Protein AF-J4KT75-F1 (afdb_monomer)

Radius of gyration: 21.2 Å; Cα contacts (8 Å, |Δi|>4): 312; chains: 1; bounding box: 46×50×55 Å

Organism: NCBI:txid1123867

Sequence (212 aa):
MKKEYVLTFSCPDQKGIQAKTSSFLFSNNAFLTDVQSYSDKKTQSFFSRIVFSLDDLDGVASSFMSEFDVLASELSMKWNINDLNKKTKTLIAVSKEGHCLNDLLYRAKYKDMPIDIVGVVSNHETFKEIVEFNGYQFHHLPIINNDKKSQEKEFHEIAIQAEAELIVLARYMQILSQDFVSKWSNNCINIHHSFLPSFKGSKPYHQAYNKA

Secondary structure (DSSP, 8-state):
-PEEEEEEEEEE--TTHHHHHHHHHHHTT-EEEEEEEEEETTTTEEEEEEEEEES-TTTTHHHHHHHHHHHHHHTT-EEEEEETT--EEEEEEE-S--HHHHHHHHHHHHS--SEEEEEEEESSSTTHHHHHHTT--EEE----TT-HHHHHHHHHHHHHHTT-SEEEESS--SPPPHHHHHHTTTSEEE--SS-TTT--SS-HHHHHHTT-

pLDDT: mean 90.58, std 13.02, range [45.59, 98.81]

InterPro domains:
  IPR002376 Formyl transferase, N-terminal [PF00551] (89-211)
  IPR002912 ACT domain [PS51671] (6-86)
  IPR004810 Formyltetrahydrofolate deformylase [NF004684] (2-211)
  IPR004810 Formyltetrahydrofolate deformylase [PR01575] (7-33)
  IPR004810 Formyltetrahydrofolate deformylase [PR01575] (39-51)
  IPR004810 Formyltetrahydrofolate deformylase [PR01575] (89-111)
  IPR004810 Formyltetrahydrofolate deformylase [PR01575] (111-138)
  IPR004810 Formyltetrahydrofolate deformylase [PTHR42706] (3-211)
  IPR036477 Formyl transferase, N-terminal domain superfamily [SSF53328] (89-210)
  IPR044074 Formyltetrahydrofolate deformylase, ACT domain [cd04875] (6-79)
  IPR045865 ACT-like domain [SSF55021] (5-85)

Solvent-accessible surface area (backbone atoms only — not comparable to full-atom values): 11958 Å² total; per-residue (Å²): 130,71,49,48,33,36,40,39,38,37,25,66,58,62,90,57,57,66,60,52,52,52,48,53,40,47,75,67,63,38,47,76,79,46,78,49,74,49,75,40,82,87,78,43,32,28,39,38,41,36,31,30,32,36,87,59,51,93,84,46,44,69,61,54,52,54,55,46,47,53,54,27,58,76,53,56,44,53,70,51,75,44,56,69,82,61,51,44,29,26,34,37,29,31,38,86,50,53,69,54,46,54,52,50,56,48,31,43,74,74,62,74,39,68,47,36,72,60,28,36,40,19,60,46,69,83,56,43,67,65,39,45,73,73,73,35,54,68,43,76,52,59,68,59,95,77,41,52,67,63,39,52,49,52,52,50,51,52,39,58,76,53,58,44,65,33,37,37,33,30,46,43,77,70,83,77,52,71,70,60,48,63,78,36,61,97,30,59,49,76,64,72,97,49,63,80,85,82,48,79,73,86,62,39,67,60,59,52,59,77,72,110

Mean predicted aligned error: 6.59 Å

Nearest PDB structures (foldseek):
  3lou-assembly1_A  TM=9.343E-01  e=8.480E-25  Burkholderia mallei ATCC 23344
  3n0v-assembly1_B  TM=9.359E-01  e=2.398E-24  Pseudomonas putida KT2440
  3n0v-assembly1_C  TM=9.363E-01  e=6.782E-24  Pseudomonas putida KT2440
  3n0v-assembly1_D  TM=9.375E-01  e=8.796E-24  Pseudomonas putida KT2440
  3o1l-assembly1_A  TM=9.254E-01  e=2.047E-23  Pseudomonas syringae pv. tomato

Foldseek 3Di:
DWFKKKKKKKFQADPCPVVVVVVLCVVQVKAWDDKDKDQDPVVNMIIIITMTTDDDCVVVVVVSVVVVVVVCVVRVMDMDMDGPQQAAAEEEEAEQDCPLVVVVLCCVVPVVHSHDDLAYEYLDCNCVVVCVVSVHHYHHQHCPPVCVVVSLVVVVVSCVVSVGQAYEHSHHPDDDDPVSCVVCPVRYHYDDPDDPPQDDDPDVVVVVVVVD

Structure (mmCIF, N/CA/C/O backbone):
data_AF-J4KT75-F1
#
_entry.id   AF-J4KT75-F1
#
loop_
_atom_site.group_PDB
_atom_site.id
_atom_site.type_symbol
_atom_site.label_atom_id
_atom_site.label_alt_id
_atom_site.label_comp_id
_atom_site.label_asym_id
_atom_site.label_entity_id
_atom_site.label_seq_id
_atom_site.pdbx_PDB_ins_code
_atom_site.Cartn_x
_atom_site.Cartn_y
_atom_site.Cartn_z
_atom_site.occupancy
_atom_site.B_iso_or_equiv
_atom_site.auth_seq_id
_atom_site.auth_comp_id
_atom_site.auth_asym_id
_atom_site.auth_atom_id
_atom_site.pdbx_PDB_model_num
ATOM 1 N N . MET A 1 1 ? -0.867 -20.022 -17.550 1.00 54.78 1 MET A N 1
ATOM 2 C CA . MET A 1 1 ? -1.265 -18.662 -17.984 1.00 54.78 1 MET A CA 1
ATOM 3 C C . MET A 1 1 ? -0.090 -17.743 -17.713 1.00 54.78 1 MET A C 1
ATOM 5 O O . MET A 1 1 ? 0.553 -17.948 -16.692 1.00 54.78 1 MET A O 1
ATOM 9 N N . LYS A 1 2 ? 0.219 -16.793 -18.604 1.00 67.75 2 LYS A N 1
ATOM 10 C CA . LYS A 1 2 ? 1.266 -15.795 -18.335 1.00 67.75 2 LYS A CA 1
ATOM 11 C C . LYS A 1 2 ? 0.826 -14.931 -17.152 1.00 67.75 2 LYS A C 1
ATOM 13 O O . LYS A 1 2 ? -0.314 -14.468 -17.157 1.00 67.75 2 LYS A O 1
ATOM 18 N N . LYS A 1 3 ? 1.686 -14.762 -16.148 1.00 82.12 3 LYS A N 1
ATOM 19 C CA . LYS A 1 3 ? 1.431 -13.839 -15.034 1.00 82.12 3 LYS A CA 1
ATOM 20 C C . LYS A 1 3 ? 1.733 -12.415 -15.499 1.00 82.12 3 LYS A C 1
ATOM 22 O O . LYS A 1 3 ? 2.660 -12.206 -16.286 1.00 82.12 3 LYS A O 1
ATOM 27 N N . GLU A 1 4 ? 0.934 -11.461 -15.038 1.00 90.44 4 GLU A N 1
ATOM 28 C CA . GLU A 1 4 ? 1.152 -10.038 -15.287 1.00 90.44 4 GLU A CA 1
ATOM 29 C C . GLU A 1 4 ? 1.804 -9.393 -14.071 1.00 90.44 4 GLU A C 1
ATOM 31 O O . GLU A 1 4 ? 1.401 -9.616 -12.931 1.00 90.44 4 GLU A O 1
ATOM 36 N N . TYR A 1 5 ? 2.798 -8.561 -14.335 1.00 91.75 5 TYR A N 1
ATOM 37 C CA . TYR A 1 5 ? 3.550 -7.823 -13.339 1.00 91.75 5 TYR A CA 1
ATOM 38 C C . TYR A 1 5 ? 3.473 -6.335 -13.643 1.00 91.75 5 TYR A C 1
ATOM 40 O O . TYR A 1 5 ? 3.338 -5.920 -14.795 1.00 91.75 5 TYR A O 1
ATOM 48 N N . VAL A 1 6 ? 3.594 -5.520 -12.601 1.00 94.62 6 VAL A N 1
ATOM 49 C CA . VAL A 1 6 ? 3.724 -4.072 -12.719 1.00 94.62 6 VAL A CA 1
ATOM 50 C C . VAL A 1 6 ? 5.049 -3.623 -12.123 1.00 94.62 6 VAL A C 1
ATOM 52 O O . VAL A 1 6 ? 5.285 -3.771 -10.927 1.00 94.62 6 VAL A O 1
ATOM 55 N N . LEU A 1 7 ? 5.903 -3.050 -12.969 1.00 95.81 7 LEU A N 1
ATOM 56 C CA . LEU A 1 7 ? 7.097 -2.315 -12.577 1.00 95.81 7 LEU A CA 1
ATOM 57 C C . LEU A 1 7 ? 6.725 -0.844 -12.391 1.00 95.81 7 LEU A C 1
ATOM 59 O O . LEU A 1 7 ? 6.268 -0.182 -13.322 1.00 95.81 7 LEU A O 1
ATOM 63 N N . THR A 1 8 ? 6.967 -0.316 -11.199 1.00 97.25 8 THR A N 1
ATOM 64 C CA . THR A 1 8 ? 6.898 1.121 -10.918 1.00 97.25 8 THR A CA 1
ATOM 65 C C . THR A 1 8 ? 8.255 1.615 -10.474 1.00 97.25 8 THR A C 1
ATOM 67 O O . THR A 1 8 ? 8.883 0.975 -9.631 1.00 97.25 8 THR A O 1
ATOM 70 N N . PHE A 1 9 ? 8.694 2.763 -10.979 1.00 97.75 9 PHE A N 1
ATOM 71 C CA . PHE A 1 9 ? 9.920 3.385 -10.495 1.00 97.75 9 PHE A CA 1
ATOM 72 C C . PHE A 1 9 ? 9.905 4.905 -10.604 1.00 97.75 9 PHE A C 1
ATOM 74 O O . PHE A 1 9 ? 9.157 5.498 -11.387 1.00 97.75 9 PHE A O 1
ATOM 81 N N . SER A 1 10 ? 10.782 5.518 -9.814 1.00 98.00 10 SER A N 1
ATOM 82 C CA . SER A 1 10 ? 11.119 6.936 -9.880 1.00 98.00 10 SER A CA 1
ATOM 83 C C . SER A 1 10 ? 12.629 7.139 -9.777 1.00 98.00 10 SER A C 1
ATOM 85 O O . SER A 1 10 ? 13.272 6.464 -8.969 1.00 98.00 10 SER A O 1
ATOM 87 N N . CYS A 1 11 ? 13.186 8.074 -10.542 1.00 98.06 11 CYS A N 1
ATOM 88 C CA . CYS A 1 11 ? 14.613 8.414 -10.536 1.00 98.06 11 CYS A CA 1
ATOM 89 C C . CYS A 1 11 ? 14.858 9.873 -10.961 1.00 98.06 11 CYS A C 1
ATOM 91 O O . CYS A 1 11 ? 13.925 10.531 -11.430 1.00 98.06 11 CYS A O 1
ATOM 93 N N . PRO A 1 12 ? 16.089 10.400 -10.820 1.00 98.12 12 PRO A N 1
ATOM 94 C CA . PRO A 1 12 ? 16.473 11.648 -11.475 1.00 98.12 12 PRO A CA 1
ATOM 95 C C . PRO A 1 12 ? 16.270 11.557 -12.992 1.00 98.12 12 PRO A C 1
ATOM 97 O O . PRO A 1 12 ? 16.639 10.559 -13.614 1.00 98.12 12 PRO A O 1
ATOM 100 N N . ASP A 1 13 ? 15.682 12.593 -13.587 1.00 97.25 13 ASP A N 1
ATOM 101 C CA . ASP A 1 13 ? 15.394 12.618 -15.020 1.00 97.25 13 ASP A CA 1
ATOM 102 C C . ASP A 1 13 ? 16.691 12.746 -15.832 1.00 97.25 13 ASP A C 1
ATOM 104 O O . ASP A 1 13 ? 17.519 13.631 -15.604 1.00 97.25 13 ASP A O 1
ATOM 108 N N . GLN A 1 14 ? 16.879 11.836 -16.785 1.00 95.56 14 GLN A N 1
ATOM 109 C CA . GLN A 1 14 ? 18.070 11.747 -17.621 1.00 95.56 14 GLN A CA 1
ATOM 110 C C . GLN A 1 14 ? 17.779 11.000 -18.925 1.00 95.56 14 GLN A C 1
ATOM 112 O O . GLN A 1 14 ? 16.811 10.250 -19.068 1.00 95.56 14 GLN A O 1
ATOM 117 N N . LYS A 1 15 ? 18.647 11.189 -19.921 1.00 96.00 15 LYS A N 1
ATOM 118 C CA . LYS A 1 15 ? 18.490 10.539 -21.226 1.00 96.00 15 LYS A CA 1
ATOM 119 C C . LYS A 1 15 ? 18.624 9.020 -21.101 1.00 96.00 15 LYS A C 1
ATOM 121 O O . LYS A 1 15 ? 19.502 8.514 -20.412 1.00 96.00 15 LYS A O 1
ATOM 126 N N . GLY A 1 16 ? 17.795 8.295 -21.851 1.00 95.19 16 GLY A N 1
ATOM 127 C CA . GLY A 1 16 ? 17.937 6.849 -22.030 1.00 95.19 16 GLY A CA 1
ATOM 128 C C . GLY A 1 16 ? 17.247 5.975 -20.982 1.00 95.19 16 GLY A C 1
ATOM 129 O O . GLY A 1 16 ? 17.293 4.760 -21.144 1.00 95.19 16 GLY A O 1
ATOM 130 N N . ILE A 1 17 ? 16.561 6.541 -19.978 1.00 97.06 17 ILE A N 1
ATOM 131 C CA . ILE A 1 17 ? 15.818 5.761 -18.965 1.00 97.06 17 ILE A CA 1
ATOM 132 C C . ILE A 1 17 ? 14.861 4.768 -19.636 1.00 97.06 17 ILE A C 1
ATOM 134 O O . ILE A 1 17 ? 14.930 3.564 -19.393 1.00 97.06 17 ILE A O 1
ATOM 138 N N . GLN A 1 18 ? 14.006 5.266 -20.533 1.00 95.00 18 GLN A N 1
ATOM 139 C CA . GLN A 1 18 ? 13.027 4.436 -21.234 1.00 95.00 18 GLN A CA 1
ATOM 140 C C . GLN A 1 18 ? 13.671 3.398 -22.153 1.00 95.00 18 GLN A C 1
ATOM 142 O O . GLN A 1 18 ? 13.269 2.237 -22.152 1.00 95.00 18 GLN A O 1
ATOM 147 N N . ALA A 1 19 ? 14.706 3.788 -22.898 1.00 97.00 19 ALA A N 1
ATOM 148 C CA . ALA A 1 19 ? 15.415 2.878 -23.793 1.00 97.00 19 ALA A CA 1
ATOM 149 C C . ALA A 1 19 ? 16.065 1.721 -23.020 1.00 97.00 19 ALA A C 1
ATOM 151 O O . ALA A 1 19 ? 15.878 0.566 -23.387 1.00 97.00 19 ALA A O 1
ATOM 152 N N . LYS A 1 20 ? 16.771 2.011 -21.920 1.00 97.31 20 LYS A N 1
ATOM 153 C CA . LYS A 1 20 ? 17.408 0.985 -21.083 1.00 97.31 20 LYS A CA 1
ATOM 154 C C . LYS A 1 20 ? 16.381 0.075 -20.415 1.00 97.31 20 LYS A C 1
ATOM 156 O O . LYS A 1 20 ? 16.534 -1.139 -20.462 1.00 97.31 20 LYS A O 1
ATOM 161 N N . THR A 1 21 ? 15.312 0.648 -19.862 1.00 96.25 21 THR A N 1
ATOM 162 C CA . THR A 1 21 ? 14.266 -0.123 -19.169 1.00 96.25 21 THR A CA 1
ATOM 163 C C . THR A 1 21 ? 13.517 -1.048 -20.128 1.00 96.25 21 THR A C 1
ATOM 165 O O . THR A 1 21 ? 13.377 -2.237 -19.859 1.00 96.25 21 THR A O 1
ATOM 168 N N . SER A 1 22 ? 13.072 -0.533 -21.277 1.00 95.56 22 SER A N 1
ATOM 169 C CA . SER A 1 22 ? 12.392 -1.353 -22.289 1.00 95.56 22 SER A CA 1
ATOM 170 C C . SER A 1 22 ? 13.319 -2.407 -22.900 1.00 95.56 22 SER A C 1
ATOM 172 O O . SER A 1 22 ? 12.885 -3.536 -23.102 1.00 95.56 22 SER A O 1
ATOM 174 N N . SER A 1 23 ? 14.601 -2.087 -23.121 1.00 96.06 23 SER A N 1
ATOM 175 C CA . SER A 1 23 ? 15.595 -3.055 -23.615 1.00 96.06 23 SER A CA 1
ATOM 176 C C . SER A 1 23 ? 15.873 -4.167 -22.606 1.00 96.06 23 SER A C 1
ATOM 178 O O . SER A 1 23 ? 15.983 -5.327 -22.997 1.00 96.06 23 SER A O 1
ATOM 180 N N . PHE A 1 24 ? 15.958 -3.834 -21.316 1.00 95.25 24 PHE A N 1
ATOM 181 C CA . PHE A 1 24 ? 16.099 -4.814 -20.241 1.00 95.25 24 PHE A CA 1
ATOM 182 C C . PHE A 1 24 ? 14.906 -5.777 -20.210 1.00 95.25 24 PHE A C 1
ATOM 184 O O . PHE A 1 24 ? 15.091 -6.994 -20.215 1.00 95.25 24 PHE A O 1
ATOM 191 N N . LEU A 1 25 ? 13.686 -5.228 -20.239 1.00 93.50 25 LEU A N 1
ATOM 192 C CA . LEU A 1 25 ? 12.451 -6.012 -20.259 1.00 93.50 25 LEU A CA 1
ATOM 193 C C . LEU A 1 25 ? 12.393 -6.917 -21.497 1.00 93.50 25 LEU A C 1
ATOM 195 O O . LEU A 1 25 ? 12.153 -8.115 -21.374 1.00 93.50 25 LEU A O 1
ATOM 199 N N . PHE A 1 26 ? 12.695 -6.370 -22.675 1.00 93.25 26 PHE A N 1
ATOM 200 C CA . PHE A 1 26 ? 12.761 -7.131 -23.920 1.00 93.25 26 PHE A CA 1
ATOM 201 C C . PHE A 1 26 ? 13.794 -8.268 -23.868 1.00 93.25 26 PHE A C 1
ATOM 203 O O . PHE A 1 26 ? 13.481 -9.390 -24.255 1.00 93.25 26 PHE A O 1
ATOM 210 N N . SER A 1 27 ? 14.997 -8.009 -23.343 1.00 91.88 27 SER A N 1
ATOM 211 C CA . SER A 1 27 ? 16.067 -9.019 -23.235 1.00 91.88 27 SER A CA 1
ATOM 212 C C . SER A 1 27 ? 15.693 -10.175 -22.303 1.00 91.88 27 SER A C 1
ATOM 214 O O . SER A 1 27 ? 16.184 -11.287 -22.471 1.00 91.88 27 SER A O 1
ATOM 216 N N . ASN A 1 28 ? 14.778 -9.925 -21.366 1.00 89.25 28 ASN A N 1
ATOM 217 C CA . ASN A 1 28 ? 14.205 -10.921 -20.467 1.00 89.25 28 ASN A CA 1
ATOM 218 C C . ASN A 1 28 ? 12.891 -11.530 -20.997 1.00 89.25 28 ASN A C 1
ATOM 220 O O . ASN A 1 28 ? 12.143 -12.145 -20.242 1.00 89.25 28 ASN A O 1
ATOM 224 N N . ASN A 1 29 ? 12.593 -11.376 -22.293 1.00 89.19 29 ASN A N 1
ATOM 225 C CA . ASN A 1 29 ? 11.376 -11.873 -22.946 1.00 89.19 29 ASN A CA 1
ATOM 226 C C . ASN A 1 29 ? 10.063 -11.349 -22.331 1.00 89.19 29 ASN A C 1
ATOM 228 O O . ASN A 1 29 ? 9.016 -11.990 -22.454 1.00 89.19 29 ASN A O 1
ATOM 232 N N . ALA A 1 30 ? 10.092 -10.182 -21.683 1.00 91.19 30 ALA A N 1
ATOM 233 C CA . ALA A 1 30 ? 8.885 -9.543 -21.181 1.00 91.19 30 ALA A CA 1
ATOM 234 C C . ALA A 1 30 ? 8.076 -8.933 -22.334 1.00 91.19 30 ALA A C 1
ATOM 236 O O . ALA A 1 30 ? 8.609 -8.218 -23.186 1.00 91.19 30 ALA A O 1
ATOM 237 N N . PHE A 1 31 ? 6.764 -9.153 -22.321 1.00 92.25 31 PHE A N 1
ATOM 238 C CA . PHE A 1 31 ? 5.834 -8.509 -23.243 1.00 92.25 31 PHE A CA 1
ATOM 239 C C . PHE A 1 31 ? 5.097 -7.374 -22.531 1.00 92.25 31 PHE A C 1
ATOM 241 O O . PHE A 1 31 ? 4.300 -7.630 -21.628 1.00 92.25 31 PHE A O 1
ATOM 248 N N . LEU A 1 32 ? 5.372 -6.126 -22.920 1.00 94.50 32 LEU A N 1
ATOM 249 C CA . LEU A 1 32 ? 4.783 -4.932 -22.311 1.00 94.50 32 LEU A CA 1
ATOM 250 C C . LEU A 1 32 ? 3.334 -4.746 -22.791 1.00 94.50 32 LEU A C 1
ATOM 252 O O . LEU A 1 32 ? 3.088 -4.699 -23.995 1.00 94.50 32 LEU A O 1
ATOM 256 N N . THR A 1 33 ? 2.390 -4.605 -21.861 1.00 94.75 33 THR A N 1
ATOM 257 C CA . THR A 1 33 ? 0.952 -4.450 -22.149 1.00 94.75 33 THR A CA 1
ATOM 258 C C . THR A 1 33 ? 0.435 -3.035 -21.891 1.00 94.75 33 THR A C 1
ATOM 260 O O . THR A 1 33 ? -0.488 -2.596 -22.570 1.00 94.75 33 THR A O 1
ATOM 263 N N . ASP A 1 34 ? 1.047 -2.295 -20.964 1.00 96.75 34 ASP A N 1
ATOM 264 C CA . ASP A 1 34 ? 0.719 -0.895 -20.672 1.00 96.75 34 ASP A CA 1
ATOM 265 C C . ASP A 1 34 ? 1.975 -0.148 -20.209 1.00 96.75 34 ASP A C 1
ATOM 267 O O . ASP A 1 34 ? 2.747 -0.657 -19.395 1.00 96.75 34 ASP A O 1
ATOM 271 N N . VAL A 1 35 ? 2.202 1.059 -20.732 1.00 97.50 35 VAL A N 1
ATOM 272 C CA . VAL A 1 35 ? 3.366 1.888 -20.387 1.00 97.50 35 VAL A CA 1
ATOM 273 C C . VAL A 1 35 ? 2.923 3.326 -20.196 1.00 97.50 35 VAL A C 1
ATOM 275 O O . VAL A 1 35 ? 2.392 3.956 -21.109 1.00 97.50 35 VAL A O 1
ATOM 278 N N . GLN A 1 36 ? 3.202 3.867 -19.016 1.00 98.06 36 GLN A N 1
ATOM 279 C CA . GLN A 1 36 ? 2.922 5.255 -18.675 1.00 98.06 36 GLN A CA 1
ATOM 280 C C . GLN A 1 36 ? 4.164 5.892 -18.077 1.00 98.06 36 GLN A C 1
ATOM 282 O O . GLN A 1 36 ? 4.837 5.306 -17.229 1.00 98.06 36 GLN A O 1
ATOM 287 N N . SER A 1 37 ? 4.484 7.108 -18.509 1.00 97.50 37 SER A N 1
ATOM 288 C CA . SER A 1 37 ? 5.640 7.834 -17.995 1.00 97.50 37 SER A CA 1
ATOM 289 C C . SER A 1 37 ? 5.410 9.319 -17.923 1.00 97.50 37 SER A C 1
ATOM 291 O O . SER A 1 37 ? 4.669 9.894 -18.718 1.00 97.50 37 SER A O 1
ATOM 293 N N . TYR A 1 38 ? 6.093 9.930 -16.968 1.00 97.62 38 TYR A N 1
ATOM 294 C CA . TYR A 1 38 ? 5.973 11.340 -16.681 1.00 97.62 38 TYR A CA 1
ATOM 295 C C . TYR A 1 38 ? 7.319 11.909 -16.232 1.00 97.62 38 TYR A C 1
ATOM 297 O O . TYR A 1 38 ? 7.936 11.405 -15.295 1.00 97.62 38 TYR A O 1
ATOM 305 N N . SER A 1 39 ? 7.743 12.981 -16.899 1.00 96.94 39 SER A N 1
ATOM 306 C CA . SER A 1 39 ? 8.888 13.804 -16.505 1.00 96.94 39 SER A CA 1
ATOM 307 C C . SER A 1 39 ? 8.391 15.066 -15.810 1.00 96.94 39 SER A C 1
ATOM 309 O O . SER A 1 39 ? 7.745 15.913 -16.437 1.00 96.94 39 SER A O 1
ATOM 311 N N . ASP A 1 40 ? 8.741 15.236 -14.539 1.00 97.00 40 ASP A N 1
ATOM 312 C CA . ASP A 1 40 ? 8.521 16.485 -13.822 1.00 97.00 40 ASP A CA 1
ATOM 313 C C . ASP A 1 40 ? 9.721 17.421 -13.987 1.00 97.00 40 ASP A C 1
ATOM 315 O O . ASP A 1 40 ? 10.763 17.275 -13.345 1.00 97.00 40 ASP A O 1
ATOM 319 N N . LYS A 1 41 ? 9.544 18.458 -14.808 1.00 94.06 41 LYS A N 1
ATOM 320 C CA . LYS A 1 41 ? 10.576 19.473 -15.058 1.00 94.06 41 LYS A CA 1
ATOM 321 C C . LYS A 1 41 ? 10.957 20.279 -13.814 1.00 94.06 41 LYS A C 1
ATOM 323 O O . LYS A 1 41 ? 12.054 20.826 -13.779 1.00 94.06 41 LYS A O 1
ATOM 328 N N . LYS A 1 42 ? 10.066 20.406 -12.823 1.00 96.25 42 LYS A N 1
ATOM 329 C CA . LYS A 1 42 ? 10.324 21.222 -11.626 1.00 96.25 42 LYS A CA 1
ATOM 330 C C . LYS A 1 42 ? 11.252 20.507 -10.657 1.00 96.25 42 LYS A C 1
ATOM 332 O O . LYS A 1 42 ? 12.188 21.114 -10.151 1.00 96.25 42 LYS A O 1
ATOM 337 N N . THR A 1 43 ? 10.980 19.231 -10.407 1.00 96.19 43 THR A N 1
ATOM 338 C CA . THR A 1 43 ? 11.770 18.393 -9.496 1.00 96.19 43 THR A CA 1
ATOM 339 C C . THR A 1 43 ? 12.885 17.630 -10.207 1.00 96.19 43 THR A C 1
ATOM 341 O O . THR A 1 43 ? 13.666 16.959 -9.541 1.00 96.19 43 THR A O 1
ATOM 344 N N . GLN A 1 44 ? 12.965 17.726 -11.542 1.00 97.06 44 GLN A N 1
ATOM 345 C CA . GLN A 1 44 ? 13.899 16.968 -12.383 1.00 97.06 44 GLN A CA 1
ATOM 346 C C . GLN A 1 44 ? 13.824 15.464 -12.093 1.00 97.06 44 GLN A C 1
ATOM 348 O O . GLN A 1 44 ? 14.838 14.780 -11.990 1.00 97.06 44 GLN A O 1
ATOM 353 N N . SER A 1 45 ? 12.602 14.965 -11.907 1.00 97.69 45 SER A N 1
ATOM 354 C CA . SER A 1 45 ? 12.324 13.569 -11.579 1.00 97.69 45 SER A CA 1
ATOM 355 C C . SER A 1 45 ? 11.529 12.909 -12.697 1.00 97.69 45 SER A C 1
ATOM 357 O O . SER A 1 45 ? 10.628 13.513 -13.281 1.00 97.69 45 SER A O 1
ATOM 359 N N . PHE A 1 46 ? 11.851 11.653 -12.966 1.00 98.12 46 PHE A N 1
ATOM 360 C CA . PHE A 1 46 ? 11.158 10.800 -13.914 1.00 98.12 46 PHE A CA 1
ATOM 361 C C . PHE A 1 46 ? 10.396 9.708 -13.167 1.00 98.12 46 PHE A C 1
ATOM 363 O O . PHE A 1 46 ? 10.922 9.110 -12.230 1.00 98.12 46 PHE A O 1
ATOM 370 N N . PHE A 1 47 ? 9.170 9.437 -13.604 1.00 98.31 47 PHE A N 1
ATOM 371 C CA . PHE A 1 47 ? 8.293 8.407 -13.059 1.00 98.31 47 PHE A CA 1
ATOM 372 C C . PHE A 1 47 ? 7.808 7.507 -14.186 1.00 98.31 47 PHE A C 1
ATOM 374 O O . PHE A 1 47 ? 7.455 7.994 -15.264 1.00 98.31 47 PHE A O 1
ATOM 381 N N . SER A 1 48 ? 7.734 6.205 -13.930 1.00 98.00 48 SER A N 1
ATOM 382 C CA . SER A 1 48 ? 7.170 5.263 -14.890 1.00 98.00 48 SER A CA 1
ATOM 383 C C . SER A 1 48 ? 6.429 4.121 -14.216 1.00 98.00 48 SER A C 1
ATOM 385 O O . SER A 1 48 ? 6.798 3.667 -13.130 1.00 98.00 48 SER A O 1
ATOM 387 N N . ARG A 1 49 ? 5.386 3.661 -14.903 1.00 98.00 49 ARG A N 1
ATOM 388 C CA . ARG A 1 49 ? 4.618 2.457 -14.612 1.00 98.00 49 ARG A CA 1
ATOM 389 C C . ARG A 1 49 ? 4.573 1.618 -15.884 1.00 98.00 49 ARG A C 1
ATOM 391 O O . ARG A 1 49 ? 4.099 2.093 -16.914 1.00 98.00 49 ARG A O 1
ATOM 398 N N . ILE A 1 50 ? 5.050 0.384 -15.797 1.00 97.38 50 ILE A N 1
ATOM 399 C CA . ILE A 1 50 ? 5.095 -0.564 -16.906 1.00 97.38 50 ILE A CA 1
ATOM 400 C C . ILE A 1 50 ? 4.407 -1.850 -16.464 1.00 97.38 50 ILE A C 1
ATOM 402 O O . ILE A 1 50 ? 4.870 -2.503 -15.533 1.00 97.38 50 ILE A O 1
ATOM 406 N N . VAL A 1 51 ? 3.316 -2.213 -17.132 1.00 96.12 51 VAL A N 1
ATOM 407 C CA . VAL A 1 51 ? 2.696 -3.534 -17.008 1.00 96.12 51 VAL A CA 1
ATOM 408 C C . VAL A 1 51 ? 3.285 -4.434 -18.079 1.00 96.12 51 VAL A C 1
ATOM 410 O O . VAL A 1 51 ? 3.390 -4.041 -19.244 1.00 96.12 51 VAL A O 1
ATOM 413 N N . PHE A 1 52 ? 3.697 -5.630 -17.684 1.00 93.56 52 PHE A N 1
ATOM 414 C CA . PHE A 1 52 ? 4.266 -6.610 -18.592 1.00 93.56 52 PHE A CA 1
ATOM 415 C C . PHE A 1 52 ? 3.890 -8.029 -18.179 1.00 93.56 52 PHE A C 1
ATOM 417 O O . PHE A 1 52 ? 3.635 -8.310 -17.010 1.00 93.56 52 PHE A O 1
ATOM 424 N N . SER A 1 53 ? 3.881 -8.935 -19.149 1.00 90.62 53 SER A N 1
ATOM 425 C CA . SER A 1 53 ? 3.712 -10.368 -18.922 1.00 90.62 53 SER A CA 1
ATOM 426 C C . SER A 1 53 ? 5.018 -11.110 -19.176 1.00 90.62 53 SER A C 1
ATOM 428 O O . SER A 1 53 ? 5.798 -10.728 -20.054 1.00 90.62 53 SER A O 1
ATOM 430 N N . LEU A 1 54 ? 5.256 -12.169 -18.405 1.00 84.38 54 LEU A N 1
ATOM 431 C CA . LEU A 1 54 ? 6.433 -13.027 -18.531 1.00 84.38 54 LEU A CA 1
ATOM 432 C C . LEU A 1 54 ? 6.024 -14.494 -18.331 1.00 84.38 54 LEU A C 1
ATOM 434 O O . LEU A 1 54 ? 5.078 -14.792 -17.593 1.00 84.38 54 LEU A O 1
ATOM 438 N N . ASP A 1 55 ? 6.695 -15.407 -19.033 1.00 74.88 55 ASP A N 1
ATOM 439 C CA . ASP A 1 55 ? 6.479 -16.848 -18.884 1.00 74.88 55 ASP A CA 1
ATOM 440 C C . ASP A 1 55 ? 7.110 -17.319 -17.559 1.00 74.88 55 ASP A C 1
ATOM 442 O O . ASP A 1 55 ? 8.291 -17.628 -17.501 1.00 74.88 55 ASP A O 1
ATOM 446 N N . ASP A 1 56 ? 6.295 -17.283 -16.500 1.00 64.94 56 ASP A N 1
ATOM 447 C CA . ASP A 1 56 ? 6.534 -17.716 -15.112 1.00 64.94 56 ASP A CA 1
ATOM 448 C C . ASP A 1 56 ? 7.844 -17.236 -14.443 1.00 64.94 56 ASP A C 1
ATOM 450 O O . ASP A 1 56 ? 8.903 -17.856 -14.544 1.00 64.94 56 ASP A O 1
ATOM 454 N N . LEU A 1 57 ? 7.757 -16.143 -13.669 1.00 63.84 57 LEU A N 1
ATOM 455 C CA . LEU A 1 57 ? 8.874 -15.663 -12.845 1.00 63.84 57 LEU A CA 1
ATOM 456 C C . LEU A 1 57 ? 9.169 -16.568 -11.636 1.00 63.84 57 LEU A C 1
ATOM 458 O O . LEU A 1 57 ? 10.174 -16.332 -10.979 1.00 63.84 57 LEU A O 1
ATOM 462 N N . ASP A 1 58 ? 8.390 -17.608 -11.322 1.00 60.94 58 ASP A N 1
ATOM 463 C CA . ASP A 1 58 ? 8.588 -18.369 -10.073 1.00 60.94 58 ASP A CA 1
ATOM 464 C C . ASP A 1 58 ? 9.970 -19.068 -9.982 1.00 60.94 58 ASP A C 1
ATOM 466 O O . ASP A 1 58 ? 10.439 -19.356 -8.882 1.00 60.94 58 ASP A O 1
ATOM 470 N N . GLY A 1 59 ? 10.677 -19.257 -11.110 1.00 54.50 59 GLY A N 1
ATOM 471 C CA . GLY A 1 59 ? 12.099 -19.652 -11.155 1.00 54.50 59 GLY A CA 1
ATOM 472 C C . GLY A 1 59 ? 13.079 -18.571 -11.648 1.00 54.50 59 GLY A C 1
ATOM 473 O O . GLY A 1 59 ? 14.285 -18.705 -11.454 1.00 54.50 59 GLY A O 1
ATOM 474 N N . VAL A 1 60 ? 12.576 -17.501 -12.275 1.00 58.31 60 VAL A N 1
ATOM 475 C CA . VAL A 1 60 ? 13.357 -16.430 -12.939 1.00 58.31 60 VAL A CA 1
ATOM 476 C C . VAL A 1 60 ? 13.389 -15.135 -12.106 1.00 58.31 60 VAL A C 1
ATOM 478 O O . VAL A 1 60 ? 14.199 -14.246 -12.359 1.00 58.31 60 VAL A O 1
ATOM 481 N N . ALA A 1 61 ? 12.557 -15.026 -11.063 1.00 66.94 61 ALA A N 1
ATOM 482 C CA . ALA A 1 61 ? 12.384 -13.819 -10.258 1.00 66.94 61 ALA A CA 1
ATOM 483 C C . ALA A 1 61 ? 13.698 -13.354 -9.636 1.00 66.94 61 ALA A C 1
ATOM 485 O O . ALA A 1 61 ? 14.038 -12.184 -9.739 1.00 66.94 61 ALA A O 1
ATOM 486 N N . SER A 1 62 ? 14.471 -14.242 -9.012 1.00 69.88 62 SER A N 1
ATOM 487 C CA . SER A 1 62 ? 15.665 -13.809 -8.282 1.00 69.88 62 SER A CA 1
ATOM 488 C C . SER A 1 62 ? 16.756 -13.256 -9.202 1.00 69.88 62 SER A C 1
ATOM 490 O O . SER A 1 62 ? 17.353 -12.234 -8.864 1.00 69.88 62 SER A O 1
ATOM 492 N N . SER A 1 63 ? 17.000 -13.871 -10.368 1.00 79.88 63 SER A N 1
ATOM 493 C CA . SER A 1 63 ? 17.986 -13.361 -11.333 1.00 79.88 63 SER A CA 1
ATOM 494 C C . SER A 1 63 ? 17.488 -12.092 -12.016 1.00 79.88 63 SER A C 1
ATOM 496 O O . SER A 1 63 ? 18.214 -11.106 -12.040 1.00 79.88 63 SER A O 1
ATOM 498 N N . PHE A 1 64 ? 16.229 -12.068 -12.464 1.00 85.69 64 PHE A N 1
ATOM 499 C CA . PHE A 1 64 ? 15.615 -10.889 -13.075 1.00 85.69 64 PHE A CA 1
ATOM 500 C C . PHE A 1 64 ? 15.664 -9.677 -12.139 1.00 85.69 64 PHE A C 1
ATOM 502 O O . PHE A 1 64 ? 16.077 -8.594 -12.544 1.00 85.69 64 PHE A O 1
ATOM 509 N N . MET A 1 65 ? 15.274 -9.857 -10.873 1.00 87.44 65 MET A N 1
ATOM 510 C CA . MET A 1 65 ? 15.279 -8.781 -9.878 1.00 87.44 65 MET A CA 1
ATOM 511 C C . MET A 1 65 ? 16.710 -8.313 -9.589 1.00 87.44 65 MET A C 1
ATOM 513 O O . MET A 1 65 ? 16.947 -7.111 -9.546 1.00 87.44 65 MET A O 1
ATOM 517 N N . SER A 1 66 ? 17.671 -9.239 -9.481 1.00 88.50 66 SER A N 1
ATOM 518 C CA . SER A 1 66 ? 19.086 -8.899 -9.261 1.00 88.50 66 SER A CA 1
ATOM 519 C C . SER A 1 66 ? 19.695 -8.132 -10.440 1.00 88.50 66 SER A C 1
ATOM 521 O O . SER A 1 66 ? 20.446 -7.182 -10.241 1.00 88.50 66 SER A O 1
ATOM 523 N N . GLU A 1 67 ? 19.379 -8.516 -11.677 1.00 90.81 67 GLU A N 1
ATOM 524 C CA . GLU A 1 67 ? 19.840 -7.801 -12.869 1.00 90.81 67 GLU A CA 1
ATOM 525 C C . GLU A 1 67 ? 19.162 -6.432 -13.001 1.00 90.81 67 GLU A C 1
ATOM 527 O O . GLU A 1 67 ? 19.816 -5.443 -13.347 1.00 90.81 67 GLU A O 1
ATOM 532 N N . PHE A 1 68 ? 17.868 -6.344 -12.677 1.00 93.56 68 PHE A N 1
ATOM 533 C CA . PHE A 1 68 ? 17.168 -5.066 -12.652 1.00 93.56 68 PHE A CA 1
ATOM 534 C C . PHE A 1 68 ? 17.729 -4.142 -11.568 1.00 93.56 68 PHE A C 1
ATOM 536 O O . PHE A 1 68 ? 17.850 -2.947 -11.812 1.00 93.56 68 PHE A O 1
ATOM 543 N N . ASP A 1 69 ? 18.154 -4.673 -10.419 1.00 94.25 69 ASP A N 1
ATOM 544 C CA . ASP A 1 69 ? 18.821 -3.900 -9.366 1.00 94.25 69 ASP A CA 1
ATOM 545 C C . ASP A 1 69 ? 20.124 -3.245 -9.845 1.00 94.25 69 ASP A C 1
ATOM 547 O O . ASP A 1 69 ? 20.437 -2.121 -9.437 1.00 94.25 69 ASP A O 1
ATOM 551 N N . VAL A 1 70 ? 20.868 -3.890 -10.750 1.00 95.44 70 VAL A N 1
ATOM 552 C CA . VAL A 1 70 ? 22.062 -3.291 -11.373 1.00 95.44 70 VAL A CA 1
ATOM 553 C C . VAL A 1 70 ? 21.668 -2.076 -12.214 1.00 95.44 70 VAL A C 1
ATOM 555 O O . VAL A 1 70 ? 22.245 -0.998 -12.051 1.00 95.44 70 VAL A O 1
ATOM 558 N N . LEU A 1 71 ? 20.649 -2.220 -13.067 1.00 95.88 71 LEU A N 1
ATOM 559 C CA . LEU A 1 71 ? 20.133 -1.118 -13.882 1.00 95.88 71 LEU A CA 1
ATOM 560 C C . LEU A 1 71 ? 19.538 0.005 -13.017 1.00 95.88 71 LEU A C 1
ATOM 562 O O . LEU A 1 71 ? 19.770 1.190 -13.268 1.00 95.88 71 LEU A O 1
ATOM 566 N N . ALA A 1 72 ? 18.780 -0.360 -11.985 1.00 96.62 72 ALA A N 1
ATOM 567 C CA . ALA A 1 72 ? 18.190 0.563 -11.033 1.00 96.62 72 ALA A CA 1
ATOM 568 C C . ALA A 1 72 ? 19.274 1.353 -10.298 1.00 96.62 72 ALA A C 1
ATOM 570 O O . ALA A 1 72 ? 19.147 2.567 -10.159 1.00 96.62 72 ALA A O 1
ATOM 571 N N . SER A 1 73 ? 20.365 0.701 -9.896 1.00 96.75 73 SER A N 1
ATOM 572 C CA . SER A 1 73 ? 21.512 1.355 -9.262 1.00 96.75 73 SER A CA 1
ATOM 573 C C . SER A 1 73 ? 22.200 2.338 -10.210 1.00 96.75 73 SER A C 1
ATOM 575 O O . SER A 1 73 ? 22.448 3.482 -9.828 1.00 96.75 73 SER A O 1
ATOM 577 N N . GLU A 1 74 ? 22.439 1.940 -11.466 1.00 96.50 74 GLU A N 1
ATOM 578 C CA . GLU A 1 74 ? 23.009 2.812 -12.505 1.00 96.50 74 GLU A CA 1
ATOM 579 C C . GLU A 1 74 ? 22.160 4.076 -12.718 1.00 96.50 74 GLU A C 1
ATOM 581 O O . GLU A 1 74 ? 22.682 5.181 -12.870 1.00 96.50 74 GLU A O 1
ATOM 586 N N . LEU A 1 75 ? 20.835 3.923 -12.708 1.00 96.62 75 LEU A N 1
ATOM 587 C CA . LEU A 1 75 ? 19.889 5.006 -12.966 1.00 96.62 75 LEU A CA 1
ATOM 588 C C . LEU A 1 75 ? 19.375 5.690 -11.691 1.00 96.62 75 LEU A C 1
ATOM 590 O O . LEU A 1 75 ? 18.540 6.588 -11.790 1.00 96.62 75 LEU A O 1
ATOM 594 N N . SER A 1 76 ? 19.883 5.309 -10.513 1.00 97.19 76 SER A N 1
ATOM 595 C CA . SER A 1 76 ? 19.437 5.807 -9.202 1.00 97.19 76 SER A CA 1
ATOM 596 C C . SER A 1 76 ? 17.918 5.693 -8.998 1.00 97.19 76 SER A C 1
ATOM 598 O O . SER A 1 76 ? 17.257 6.626 -8.533 1.00 97.19 76 SER A O 1
ATOM 600 N N . MET A 1 77 ? 17.347 4.553 -9.386 1.00 97.81 77 MET A N 1
ATOM 601 C CA . MET A 1 77 ? 15.924 4.267 -9.262 1.00 97.81 77 MET A CA 1
ATOM 602 C C . MET A 1 77 ? 15.547 3.820 -7.855 1.00 97.81 77 MET A C 1
ATOM 604 O O . MET A 1 77 ? 16.170 2.945 -7.260 1.00 97.81 77 MET A O 1
ATOM 608 N N . LYS A 1 78 ? 14.424 4.351 -7.377 1.00 96.94 78 LYS A N 1
ATOM 609 C CA . LYS A 1 78 ? 13.579 3.672 -6.395 1.00 96.94 78 LYS A CA 1
ATOM 610 C C . LYS A 1 78 ? 12.506 2.932 -7.166 1.00 96.94 78 LYS A C 1
ATOM 612 O O . LYS A 1 78 ? 11.774 3.572 -7.922 1.00 96.94 78 LYS A O 1
ATOM 617 N N . TRP A 1 79 ? 12.427 1.621 -6.999 1.00 96.50 79 TRP A N 1
ATOM 618 C CA . TRP A 1 79 ? 11.589 0.776 -7.834 1.00 96.50 79 TRP A CA 1
ATOM 619 C C . TRP A 1 79 ? 10.872 -0.300 -7.024 1.00 96.50 79 TRP A C 1
ATOM 621 O O . TRP A 1 79 ? 11.245 -0.598 -5.892 1.00 96.50 79 TRP A O 1
ATOM 631 N N . ASN A 1 80 ? 9.813 -0.847 -7.610 1.00 93.38 80 ASN A N 1
ATOM 632 C CA . ASN A 1 80 ? 9.104 -2.010 -7.099 1.00 93.38 80 ASN A CA 1
ATOM 633 C C . ASN A 1 80 ? 8.496 -2.797 -8.269 1.00 93.38 80 ASN A C 1
ATOM 635 O O . ASN A 1 80 ? 8.040 -2.187 -9.242 1.00 93.38 80 ASN A O 1
ATOM 639 N N . ILE A 1 81 ? 8.463 -4.125 -8.157 1.00 91.81 81 ILE A N 1
ATOM 640 C CA . ILE A 1 81 ? 7.742 -5.021 -9.065 1.00 91.81 81 ILE A CA 1
ATOM 641 C C . ILE A 1 81 ? 6.749 -5.833 -8.250 1.00 91.81 81 ILE A C 1
ATOM 643 O O . ILE A 1 81 ? 7.126 -6.497 -7.289 1.00 91.81 81 ILE A O 1
ATOM 647 N N . ASN A 1 82 ? 5.483 -5.800 -8.659 1.00 90.31 82 ASN A N 1
ATOM 648 C CA . ASN A 1 82 ? 4.418 -6.558 -8.007 1.00 90.31 82 ASN A CA 1
ATOM 649 C C . ASN A 1 82 ? 3.682 -7.426 -9.026 1.00 90.31 82 ASN A C 1
ATOM 651 O O . ASN A 1 82 ? 3.482 -7.004 -10.164 1.00 90.31 82 ASN A O 1
ATOM 655 N N . ASP A 1 83 ? 3.250 -8.613 -8.602 1.00 89.50 83 ASP A N 1
ATOM 656 C CA . ASP A 1 83 ? 2.268 -9.415 -9.338 1.00 89.50 83 ASP A CA 1
ATOM 657 C C . ASP A 1 83 ? 0.925 -8.678 -9.318 1.00 89.50 83 ASP A C 1
ATOM 659 O O . ASP A 1 83 ? 0.414 -8.337 -8.249 1.00 89.50 83 ASP A O 1
ATOM 663 N N . LEU A 1 84 ? 0.360 -8.421 -10.498 1.00 89.50 84 LEU A N 1
ATOM 664 C CA . LEU A 1 84 ? -0.897 -7.690 -10.646 1.00 89.50 84 LEU A CA 1
ATOM 665 C C . LEU A 1 84 ? -2.093 -8.464 -10.060 1.00 89.50 84 LEU A C 1
ATOM 667 O O . LEU A 1 84 ? -3.114 -7.864 -9.733 1.00 89.50 84 LEU A O 1
ATOM 671 N N . ASN A 1 85 ? -1.963 -9.785 -9.904 1.00 88.12 85 ASN A N 1
ATOM 672 C CA . ASN A 1 85 ? -2.986 -10.657 -9.330 1.00 88.12 85 ASN A CA 1
ATOM 673 C C . ASN A 1 85 ? -2.870 -10.787 -7.804 1.00 88.12 85 ASN A C 1
ATOM 675 O O . ASN A 1 85 ? -3.783 -11.317 -7.163 1.00 88.12 85 ASN A O 1
ATOM 679 N N . LYS A 1 86 ? -1.766 -10.327 -7.194 1.00 91.56 86 LYS A N 1
ATOM 680 C CA . LYS A 1 86 ? -1.602 -10.362 -5.738 1.00 91.56 86 LYS A CA 1
ATOM 681 C C . LYS A 1 86 ? -2.447 -9.254 -5.109 1.00 91.56 86 LYS A C 1
ATOM 683 O O . LYS A 1 86 ? -2.182 -8.068 -5.292 1.00 91.56 86 LYS A O 1
ATOM 688 N N . LYS A 1 87 ? -3.443 -9.646 -4.315 1.00 95.38 87 LYS A N 1
ATOM 689 C CA . LYS A 1 87 ? -4.239 -8.711 -3.511 1.00 95.38 87 LYS A CA 1
ATOM 690 C C . LYS A 1 87 ? -3.396 -8.120 -2.381 1.00 95.38 87 LYS A C 1
ATOM 692 O O . LYS A 1 87 ? -2.661 -8.845 -1.716 1.00 95.38 87 LYS A O 1
ATOM 697 N N . THR A 1 88 ? -3.531 -6.816 -2.148 1.00 97.19 88 THR A N 1
ATOM 698 C CA . THR A 1 88 ? -2.815 -6.116 -1.072 1.00 97.19 88 THR A CA 1
ATOM 699 C C . THR A 1 88 ? -3.464 -6.399 0.280 1.00 97.19 88 THR A C 1
ATOM 701 O O . THR A 1 88 ? -4.636 -6.061 0.486 1.00 97.19 88 THR A O 1
ATOM 704 N N . LYS A 1 89 ? -2.706 -6.967 1.223 1.00 98.38 89 LYS A N 1
ATOM 705 C CA . LYS A 1 89 ? -3.171 -7.215 2.595 1.00 98.38 89 LYS A CA 1
ATOM 706 C C . LYS A 1 89 ? -3.482 -5.890 3.285 1.00 98.38 89 LYS A C 1
ATOM 708 O O . LYS A 1 89 ? -2.595 -5.075 3.523 1.00 98.38 89 LYS A O 1
ATOM 713 N N . THR A 1 90 ? -4.752 -5.652 3.582 1.00 98.75 90 THR A N 1
ATOM 714 C CA . THR A 1 90 ? -5.262 -4.349 4.011 1.00 98.75 90 THR A CA 1
ATOM 715 C C . THR A 1 90 ? -5.958 -4.455 5.359 1.00 98.75 90 THR A C 1
ATOM 717 O O . THR A 1 90 ? -6.947 -5.172 5.506 1.00 98.75 90 THR A O 1
ATOM 720 N N . LEU A 1 91 ? -5.470 -3.700 6.341 1.00 98.81 91 LEU A N 1
ATOM 721 C CA . LEU A 1 91 ? -6.113 -3.536 7.639 1.00 98.81 91 LEU A CA 1
ATOM 722 C C . LEU A 1 91 ? -6.968 -2.264 7.630 1.00 98.81 91 LEU A C 1
ATOM 724 O O . LEU A 1 91 ? -6.492 -1.180 7.286 1.00 98.81 91 LEU A O 1
ATOM 728 N N . ILE A 1 92 ? -8.237 -2.376 8.015 1.00 98.75 92 ILE A N 1
ATOM 729 C CA . ILE A 1 92 ? -9.161 -1.235 8.019 1.00 98.75 92 ILE A CA 1
ATOM 730 C C . ILE A 1 92 ? -9.335 -0.723 9.449 1.00 98.75 92 ILE A C 1
ATOM 732 O O . ILE A 1 92 ? -9.595 -1.500 10.358 1.00 98.75 92 ILE A O 1
ATOM 736 N N . ALA A 1 93 ? -9.249 0.589 9.655 1.00 98.56 93 ALA A N 1
ATOM 737 C CA . ALA A 1 93 ? -9.586 1.234 10.919 1.00 98.56 93 ALA A CA 1
ATOM 738 C C . ALA A 1 93 ? -10.872 2.057 10.787 1.00 98.56 93 ALA A C 1
ATOM 740 O O . ALA A 1 93 ? -11.010 2.850 9.856 1.00 98.56 93 ALA A O 1
ATOM 741 N N . VAL A 1 94 ? -11.799 1.909 11.733 1.00 98.44 94 VAL A N 1
ATOM 742 C CA . VAL A 1 94 ? -13.111 2.582 11.727 1.00 98.44 94 VAL A CA 1
ATOM 743 C C . VAL A 1 94 ? -13.471 3.099 13.120 1.00 98.44 94 VAL A C 1
ATOM 745 O O . VAL A 1 94 ? -13.091 2.506 14.126 1.00 98.44 94 VAL A O 1
ATOM 748 N N . SER A 1 95 ? -14.214 4.204 13.209 1.00 97.25 95 SER A N 1
ATOM 749 C CA . SER A 1 95 ? -14.846 4.644 14.464 1.00 97.25 95 SER A CA 1
ATOM 750 C C . SER A 1 95 ? -16.356 4.365 14.434 1.00 97.25 95 SER A C 1
ATOM 752 O O . SER A 1 95 ? -16.758 3.217 14.296 1.00 97.25 95 SER A O 1
ATOM 754 N N . LYS A 1 96 ? -17.218 5.384 14.573 1.00 96.19 96 LYS A N 1
ATOM 755 C CA . LYS A 1 96 ? -18.686 5.207 14.603 1.00 96.19 96 LYS A CA 1
ATOM 756 C C . LYS A 1 96 ? -19.369 5.395 13.246 1.00 96.19 96 LYS A C 1
ATOM 758 O O . LYS A 1 96 ? -20.544 5.075 13.107 1.00 96.19 96 LYS A O 1
ATOM 763 N N . GLU A 1 97 ? -18.660 5.910 12.244 1.00 94.75 97 GLU A N 1
ATOM 764 C CA . GLU A 1 97 ? -19.203 6.140 10.903 1.00 94.75 97 GLU A CA 1
ATOM 765 C C . GLU A 1 97 ? -18.780 5.018 9.947 1.00 94.75 97 GLU A C 1
ATOM 767 O O . GLU A 1 97 ? -17.640 4.976 9.498 1.00 94.75 97 GLU A O 1
ATOM 772 N N . GLY A 1 98 ? -19.701 4.114 9.612 1.00 93.88 98 GLY A N 1
ATOM 773 C CA . GLY A 1 98 ? -19.380 2.887 8.868 1.00 93.88 98 GLY A CA 1
ATOM 774 C C . GLY A 1 98 ? -19.567 2.949 7.358 1.00 93.88 98 GLY A C 1
ATOM 775 O O . GLY A 1 98 ? -19.399 1.932 6.702 1.00 93.88 98 GLY A O 1
ATOM 776 N N . HIS A 1 99 ? -19.929 4.093 6.771 1.00 96.25 99 HIS A N 1
ATOM 777 C CA . HIS A 1 99 ? -20.237 4.152 5.334 1.00 96.25 99 HIS A CA 1
ATOM 778 C C . HIS A 1 99 ? -19.038 3.747 4.459 1.00 96.25 99 HIS A C 1
ATOM 780 O O . HIS A 1 99 ? -19.209 2.970 3.524 1.00 96.25 99 HIS A O 1
ATOM 786 N N . CYS A 1 100 ? -17.823 4.199 4.795 1.00 97.69 100 CYS A N 1
ATOM 787 C CA . CYS A 1 100 ? -16.605 3.766 4.103 1.00 97.69 100 CYS A CA 1
ATOM 788 C C . CYS A 1 100 ? -16.290 2.289 4.360 1.00 97.69 100 CYS A C 1
ATOM 790 O O . CYS A 1 100 ? -15.934 1.583 3.425 1.00 97.69 100 CYS A O 1
ATOM 792 N N . LEU A 1 101 ? -16.445 1.813 5.602 1.00 98.12 101 LEU A N 1
ATOM 793 C CA . LEU A 1 101 ? -16.243 0.401 5.937 1.00 98.12 101 LEU A CA 1
ATOM 794 C C . LEU A 1 101 ? -17.165 -0.493 5.098 1.00 98.12 101 LEU A C 1
ATOM 796 O O . LEU A 1 101 ? -16.696 -1.428 4.460 1.00 98.12 101 LEU A O 1
ATOM 800 N N . ASN A 1 102 ? -18.459 -0.180 5.057 1.00 97.19 102 ASN A N 1
ATOM 801 C CA . ASN A 1 102 ? -19.453 -0.967 4.333 1.00 97.19 102 ASN A CA 1
ATOM 802 C C . ASN A 1 102 ? -19.175 -1.000 2.824 1.00 97.19 102 ASN A C 1
ATOM 804 O O . ASN A 1 102 ? -19.290 -2.059 2.210 1.00 97.19 102 ASN A O 1
ATOM 808 N N . ASP A 1 103 ? -18.784 0.133 2.230 1.00 97.50 103 ASP A N 1
ATOM 809 C CA . ASP A 1 103 ? -18.414 0.198 0.811 1.00 97.50 103 ASP A CA 1
ATOM 810 C C . ASP A 1 103 ? -17.152 -0.635 0.518 1.00 97.50 103 ASP A C 1
ATOM 812 O O . ASP A 1 103 ? -17.147 -1.412 -0.436 1.00 97.50 103 ASP A O 1
ATOM 816 N N . LEU A 1 104 ? -16.126 -0.565 1.377 1.00 97.88 104 LEU A N 1
ATOM 817 C CA . LEU A 1 104 ? -14.909 -1.376 1.245 1.00 97.88 104 LEU A CA 1
ATOM 818 C C . LEU A 1 104 ? -15.201 -2.877 1.363 1.0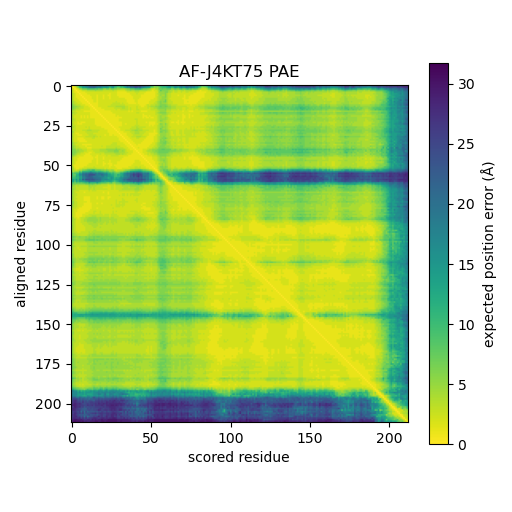0 97.88 104 LEU A C 1
ATOM 820 O O . LEU A 1 104 ? -14.776 -3.641 0.499 1.00 97.88 104 LEU A O 1
ATOM 824 N N . LEU A 1 105 ? -15.970 -3.295 2.375 1.00 97.25 105 LEU A N 1
ATOM 825 C CA . LEU A 1 105 ? -16.381 -4.694 2.557 1.00 97.25 105 LEU A CA 1
ATOM 826 C C . LEU A 1 105 ? -17.145 -5.209 1.327 1.00 97.25 105 LEU A C 1
ATOM 828 O O . LEU A 1 105 ? -16.862 -6.294 0.817 1.00 97.25 105 LEU A O 1
ATOM 832 N N . TYR A 1 106 ? -18.087 -4.413 0.811 1.00 96.75 106 TYR A N 1
ATOM 833 C CA . TYR A 1 106 ? -18.854 -4.766 -0.381 1.00 96.75 106 TYR A CA 1
ATOM 834 C C . TYR A 1 106 ? -17.963 -4.894 -1.624 1.00 96.75 106 TYR A C 1
ATOM 836 O O . TYR A 1 106 ? -18.080 -5.868 -2.370 1.00 96.75 106 TYR A O 1
ATOM 844 N N . ARG A 1 107 ? -17.056 -3.939 -1.859 1.00 97.38 107 ARG A N 1
ATOM 845 C CA . ARG A 1 107 ? -16.187 -3.944 -3.044 1.00 97.38 107 ARG A CA 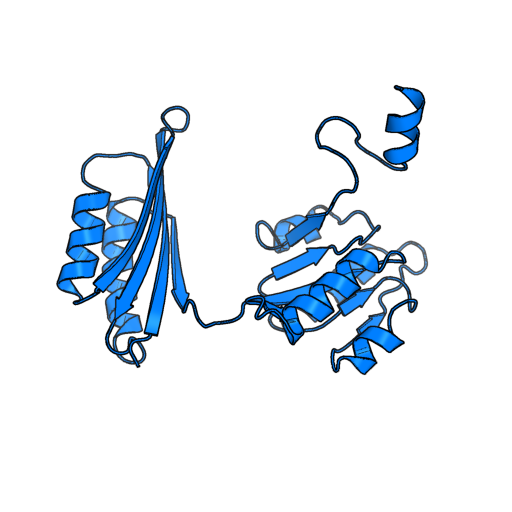1
ATOM 846 C C . ARG A 1 107 ? -15.144 -5.053 -3.011 1.00 97.38 107 ARG A C 1
ATOM 848 O O . ARG A 1 107 ? -14.942 -5.700 -4.037 1.00 97.38 107 ARG A O 1
ATOM 855 N N . ALA A 1 108 ? -14.535 -5.300 -1.853 1.00 95.69 108 ALA A N 1
ATOM 856 C CA . ALA A 1 108 ? -13.596 -6.402 -1.662 1.00 95.69 108 ALA A CA 1
ATOM 857 C C . ALA A 1 108 ? -14.250 -7.755 -1.968 1.00 95.69 108 ALA A C 1
ATOM 859 O O . ALA A 1 108 ? -13.659 -8.591 -2.648 1.00 95.69 108 ALA A O 1
ATOM 860 N N . LYS A 1 109 ? -15.501 -7.947 -1.530 1.00 93.31 109 LYS A N 1
ATOM 861 C CA . LYS A 1 109 ? -16.216 -9.215 -1.701 1.00 93.31 109 LYS A CA 1
ATOM 862 C C . LYS A 1 109 ? -16.846 -9.400 -3.083 1.00 93.31 109 LYS A C 1
ATOM 864 O O . LYS A 1 109 ? -16.859 -10.515 -3.592 1.00 93.31 109 LYS A O 1
ATOM 869 N N . TYR A 1 110 ? -17.385 -8.338 -3.687 1.00 95.69 110 TYR A N 1
ATOM 870 C CA . TYR A 1 110 ? -18.265 -8.460 -4.861 1.00 95.69 110 TYR A CA 1
ATOM 871 C C . TYR A 1 110 ? -17.841 -7.653 -6.090 1.00 95.69 110 TYR A C 1
ATOM 873 O O . TYR A 1 110 ? -18.475 -7.784 -7.138 1.00 95.69 110 TYR A O 1
ATOM 881 N N . LYS A 1 111 ? -16.832 -6.782 -5.989 1.00 95.00 111 LYS A N 1
ATOM 882 C CA . LYS A 1 111 ? -16.388 -5.915 -7.099 1.00 95.00 111 LYS A CA 1
ATOM 883 C C . LYS A 1 111 ? -14.927 -6.118 -7.476 1.00 95.00 111 LYS A C 1
ATOM 885 O O . LYS A 1 111 ? -14.359 -5.244 -8.119 1.00 95.00 111 LYS A O 1
ATOM 890 N N . ASP A 1 112 ? -14.360 -7.251 -7.069 1.00 90.81 112 ASP A N 1
ATOM 891 C CA . ASP A 1 112 ? -12.979 -7.635 -7.359 1.00 90.81 112 ASP A CA 1
ATOM 892 C C . ASP A 1 112 ? -11.967 -6.526 -7.030 1.00 90.81 112 ASP A C 1
ATOM 894 O O . ASP A 1 112 ? -10.994 -6.285 -7.738 1.00 90.81 112 ASP A O 1
ATOM 898 N N . MET A 1 113 ? -12.228 -5.787 -5.944 1.00 95.38 113 MET A N 1
ATOM 899 C CA . MET A 1 113 ? -11.268 -4.806 -5.459 1.00 95.38 113 MET A CA 1
ATOM 900 C C . MET A 1 113 ? -9.979 -5.551 -5.067 1.00 95.38 113 MET A C 1
ATOM 902 O O . MET A 1 113 ? -10.070 -6.553 -4.350 1.00 95.38 113 MET A O 1
ATOM 906 N N . PRO A 1 114 ? -8.789 -5.083 -5.494 1.00 95.00 114 PRO A N 1
ATOM 907 C CA . PRO A 1 114 ? -7.531 -5.826 -5.370 1.00 95.00 114 PRO A CA 1
ATOM 908 C C . PRO A 1 114 ? -6.925 -5.744 -3.958 1.00 95.00 114 PRO A C 1
ATOM 910 O O . PRO A 1 114 ? -5.726 -5.543 -3.784 1.00 95.00 114 PRO A O 1
ATOM 913 N N . ILE A 1 115 ? -7.759 -5.885 -2.929 1.00 97.25 115 ILE A N 1
ATOM 914 C CA . ILE A 1 115 ? -7.350 -5.925 -1.527 1.00 97.25 115 ILE A CA 1
ATOM 915 C C . ILE A 1 115 ? -7.786 -7.236 -0.888 1.00 97.25 115 ILE A C 1
ATOM 917 O O . ILE A 1 115 ? -8.836 -7.790 -1.217 1.00 97.25 115 ILE A O 1
ATOM 921 N N . ASP A 1 116 ? -6.977 -7.705 0.048 1.00 97.38 116 ASP A N 1
ATOM 922 C CA . ASP A 1 116 ? -7.320 -8.780 0.963 1.00 97.38 116 ASP A CA 1
ATOM 923 C C . ASP A 1 116 ? -7.501 -8.166 2.351 1.00 97.38 116 ASP A C 1
ATOM 925 O O . ASP A 1 116 ? -6.549 -7.638 2.923 1.00 97.38 116 ASP A O 1
ATOM 929 N N . ILE A 1 117 ? -8.733 -8.125 2.860 1.00 98.44 117 ILE A N 1
ATOM 930 C CA . ILE A 1 117 ? -9.006 -7.492 4.154 1.00 98.44 117 ILE A CA 1
ATOM 931 C C . ILE A 1 117 ? -8.554 -8.455 5.252 1.00 98.44 117 ILE A C 1
ATOM 933 O O . ILE A 1 117 ? -9.191 -9.477 5.487 1.00 98.44 117 ILE A O 1
ATOM 937 N N . VAL A 1 118 ? -7.472 -8.103 5.947 1.00 98.44 118 VAL A N 1
ATOM 938 C CA . VAL A 1 118 ? -6.857 -8.969 6.970 1.00 98.44 118 VAL A CA 1
ATOM 939 C C . VAL A 1 118 ? -7.416 -8.744 8.376 1.00 98.44 118 VAL A C 1
ATOM 941 O O . VAL A 1 118 ? -7.138 -9.510 9.291 1.00 98.44 118 VAL A O 1
ATOM 944 N N . GLY A 1 119 ? -8.239 -7.711 8.554 1.00 98.50 119 GLY A N 1
ATOM 945 C CA . GLY A 1 119 ? -8.923 -7.425 9.808 1.00 98.50 119 GLY A CA 1
ATOM 946 C C . GLY A 1 119 ? -9.506 -6.019 9.845 1.00 98.50 119 GLY A C 1
ATOM 947 O O . GLY A 1 119 ? -9.274 -5.190 8.955 1.00 98.50 119 GLY A O 1
ATOM 948 N N . VAL A 1 120 ? -10.259 -5.742 10.905 1.00 98.81 120 VAL A N 1
ATOM 949 C CA . VAL A 1 120 ? -10.791 -4.411 11.192 1.00 98.81 120 VAL A CA 1
ATOM 950 C C . VAL A 1 120 ? -10.469 -4.02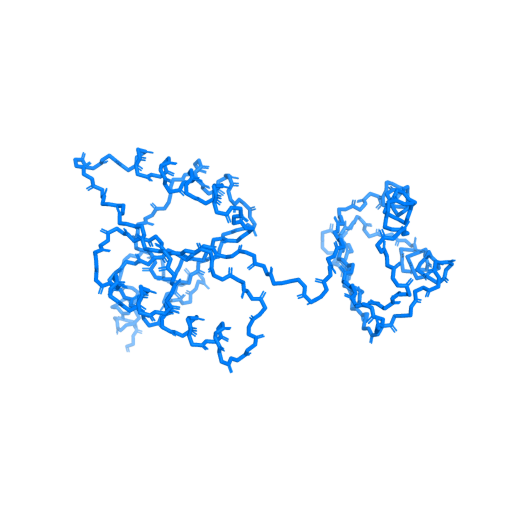7 12.626 1.00 98.81 120 VAL A C 1
ATOM 952 O O . VAL A 1 120 ? -10.793 -4.750 13.561 1.00 98.81 120 VAL A O 1
ATOM 955 N N . VAL A 1 121 ? -9.862 -2.859 12.801 1.00 98.62 121 VAL A N 1
ATOM 956 C CA . VAL A 1 121 ? -9.598 -2.241 14.100 1.00 98.62 121 VAL A CA 1
ATOM 957 C C . VAL A 1 121 ? -10.626 -1.145 14.353 1.00 98.62 121 VAL A C 1
ATOM 959 O O . VAL A 1 121 ? -10.932 -0.334 13.475 1.00 98.62 121 VAL A O 1
ATOM 962 N N . SER A 1 122 ? -11.150 -1.068 15.573 1.00 98.50 122 SER A N 1
ATOM 963 C CA . SER A 1 122 ? -12.013 0.039 15.970 1.00 98.50 122 SER A CA 1
ATOM 964 C C . SER A 1 122 ? -11.829 0.427 17.423 1.00 98.50 122 SER A 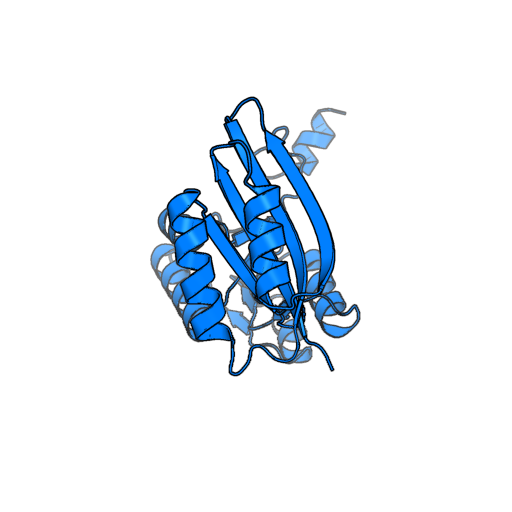C 1
ATOM 966 O O . SER A 1 122 ? -11.615 -0.412 18.286 1.00 98.50 122 SER A O 1
ATOM 968 N N . ASN A 1 123 ? -11.988 1.715 17.714 1.00 97.62 123 ASN A N 1
ATOM 969 C CA . ASN A 1 123 ? -12.057 2.229 19.080 1.00 97.62 123 ASN A CA 1
ATOM 970 C C . ASN A 1 123 ? -13.477 2.139 19.690 1.00 97.62 123 ASN A C 1
ATOM 972 O O . ASN A 1 123 ? -13.726 2.719 20.748 1.00 97.62 123 ASN A O 1
ATOM 976 N N . HIS A 1 124 ? -14.412 1.478 18.997 1.00 97.75 124 HIS A N 1
ATOM 977 C CA . HIS A 1 124 ? -15.793 1.218 19.409 1.00 97.75 124 HIS A CA 1
ATOM 978 C C . HIS A 1 124 ? -16.236 -0.170 18.936 1.00 97.75 124 HIS A C 1
ATOM 980 O O . HIS A 1 124 ? -15.688 -0.685 17.976 1.00 97.75 124 HIS A O 1
ATOM 986 N N . GLU A 1 125 ? -17.294 -0.738 19.514 1.00 98.00 125 GLU A N 1
ATOM 987 C CA . GLU A 1 125 ? -17.841 -2.037 19.072 1.00 98.00 125 GLU A CA 1
ATOM 988 C C . GLU A 1 125 ? -18.936 -1.918 17.998 1.00 98.00 125 GLU A C 1
ATOM 990 O O . GLU A 1 125 ? -19.470 -2.923 17.542 1.00 98.00 125 GLU A O 1
ATOM 995 N N . THR A 1 126 ? -19.258 -0.696 17.555 1.00 97.88 126 THR A N 1
ATOM 996 C CA . THR A 1 126 ? -20.408 -0.379 16.684 1.00 97.88 126 THR A CA 1
ATOM 997 C C . THR A 1 126 ? -20.526 -1.260 15.437 1.00 97.88 126 THR A C 1
ATOM 999 O O . THR A 1 126 ? -21.639 -1.576 15.035 1.00 97.88 126 THR A O 1
ATOM 1002 N N . PHE A 1 127 ? -19.405 -1.653 14.825 1.00 97.94 127 PHE A N 1
ATOM 1003 C CA . PHE A 1 127 ? -19.389 -2.458 13.596 1.00 97.94 127 PHE A CA 1
ATOM 1004 C C . PHE A 1 127 ? -18.863 -3.880 13.794 1.00 97.94 127 PHE A C 1
ATOM 1006 O O . PHE A 1 127 ? -18.566 -4.553 12.810 1.00 97.94 127 PHE A O 1
ATOM 1013 N N . LYS A 1 128 ? -18.765 -4.361 15.036 1.00 98.25 128 LYS A N 1
ATOM 1014 C CA . LYS A 1 128 ? -18.283 -5.716 15.317 1.00 98.25 128 LYS A CA 1
ATOM 1015 C C . LYS A 1 128 ? -19.101 -6.773 14.574 1.00 98.25 128 LYS A C 1
ATOM 1017 O O . LYS A 1 128 ? -18.546 -7.543 13.797 1.00 98.25 128 LYS A O 1
ATOM 1022 N N . GLU A 1 129 ? -20.423 -6.730 14.734 1.00 97.88 129 GLU A N 1
ATOM 1023 C CA . GLU A 1 129 ? -21.334 -7.723 14.155 1.00 97.88 129 GLU A CA 1
ATOM 1024 C C . GLU A 1 129 ? -21.226 -7.803 12.625 1.00 97.88 129 GLU A C 1
ATOM 1026 O O . GLU A 1 129 ? -21.151 -8.895 12.071 1.00 97.88 129 GLU A O 1
ATOM 1031 N N . ILE A 1 130 ? -21.167 -6.663 11.922 1.00 96.88 130 ILE A N 1
ATOM 1032 C CA . ILE A 1 130 ? -21.077 -6.660 10.452 1.00 96.88 130 ILE A CA 1
ATOM 1033 C C . ILE A 1 130 ? -19.715 -7.149 9.948 1.00 96.88 130 ILE A C 1
ATOM 1035 O O . ILE A 1 130 ? -19.647 -7.787 8.896 1.00 96.88 130 ILE A O 1
ATOM 1039 N N . VAL A 1 131 ? -18.633 -6.864 10.676 1.00 98.06 131 VAL A N 1
ATOM 1040 C CA . VAL A 1 131 ? -17.283 -7.321 10.322 1.00 98.06 131 VAL A CA 1
ATOM 1041 C C . VAL A 1 131 ? -17.189 -8.835 10.479 1.00 98.06 131 VAL A C 1
ATOM 1043 O O . VAL A 1 131 ? -16.811 -9.523 9.529 1.00 98.06 131 VAL A O 1
ATOM 1046 N N . GLU A 1 132 ? -17.616 -9.353 11.630 1.00 97.75 132 GLU A N 1
ATOM 1047 C CA . GLU A 1 132 ? -17.613 -10.788 11.924 1.00 97.75 132 GLU A CA 1
ATOM 1048 C C . GLU A 1 132 ? -18.565 -11.552 10.992 1.00 97.75 132 GLU A C 1
ATOM 1050 O O . GLU A 1 132 ? -18.205 -12.607 10.474 1.00 97.75 132 GLU A O 1
ATOM 1055 N N . PHE A 1 133 ? -19.734 -10.984 10.668 1.00 96.69 133 PHE A N 1
ATOM 1056 C CA . PHE A 1 133 ? -20.656 -11.548 9.675 1.00 96.69 133 PHE A CA 1
ATOM 1057 C C . PHE A 1 133 ? -20.019 -11.696 8.284 1.00 96.69 133 PHE A C 1
ATOM 1059 O O . PHE A 1 133 ? -20.343 -12.622 7.539 1.00 96.69 133 PHE A O 1
ATOM 1066 N N . ASN A 1 134 ? -19.098 -10.802 7.913 1.00 96.12 134 ASN A N 1
ATOM 1067 C CA . ASN A 1 134 ? -18.353 -10.907 6.659 1.00 96.12 134 ASN A CA 1
ATOM 1068 C C . ASN A 1 134 ? -17.139 -11.850 6.738 1.00 96.12 134 ASN A C 1
ATOM 1070 O O . ASN A 1 134 ? -16.500 -12.067 5.711 1.00 96.12 134 ASN A O 1
ATOM 1074 N N . GLY A 1 135 ? -16.870 -12.450 7.902 1.00 96.56 135 GLY A N 1
ATOM 1075 C CA . GLY A 1 135 ? -15.794 -13.419 8.114 1.00 96.56 135 GLY A CA 1
ATOM 1076 C C . GLY A 1 135 ? -14.439 -12.801 8.458 1.00 96.56 135 GLY A C 1
ATOM 1077 O O . GLY A 1 135 ? -13.432 -13.502 8.408 1.00 96.56 135 GLY A O 1
ATOM 1078 N N . TYR A 1 136 ? -14.393 -11.510 8.795 1.00 97.88 136 TYR A N 1
ATOM 1079 C CA . TYR A 1 136 ? -13.154 -10.815 9.150 1.00 97.88 136 TYR A CA 1
ATOM 1080 C C . TYR A 1 136 ? -12.968 -10.732 10.666 1.00 97.88 136 TYR A C 1
ATOM 1082 O O . TYR A 1 136 ? -13.938 -10.666 11.423 1.00 97.88 136 TYR A O 1
ATOM 1090 N N . GLN A 1 137 ? -11.712 -10.691 11.115 1.00 98.00 137 GLN A N 1
ATOM 1091 C CA . GLN A 1 137 ? -11.393 -10.466 12.524 1.00 98.00 137 GLN A CA 1
ATOM 1092 C C . GLN A 1 137 ? -11.682 -9.013 12.916 1.00 98.00 137 GLN A C 1
ATOM 1094 O O . GLN A 1 137 ? -11.299 -8.079 12.206 1.00 98.00 137 GLN A O 1
ATOM 1099 N N . PHE A 1 138 ? -12.346 -8.827 14.056 1.00 98.75 138 PHE A N 1
ATOM 1100 C CA . PHE A 1 138 ? -12.618 -7.518 14.636 1.00 98.75 138 PHE A CA 1
ATOM 1101 C C . PHE A 1 138 ? -11.784 -7.305 15.902 1.00 98.75 138 PHE A C 1
ATOM 1103 O O . PHE A 1 138 ? -11.874 -8.078 16.854 1.00 98.75 138 PHE A O 1
ATOM 1110 N N . HIS A 1 139 ? -11.016 -6.220 15.939 1.00 98.62 139 HIS A N 1
ATOM 1111 C CA . HIS A 1 139 ? -10.171 -5.844 17.067 1.00 98.62 139 HIS A CA 1
ATOM 1112 C C . HIS A 1 139 ? -10.714 -4.569 17.716 1.00 98.62 139 HIS A C 1
ATOM 1114 O O . HIS A 1 139 ? -10.633 -3.474 17.149 1.00 98.62 139 HIS A O 1
ATOM 1120 N N . HIS A 1 140 ? -11.275 -4.707 18.918 1.00 98.44 140 HIS A N 1
ATOM 1121 C CA . HIS A 1 140 ? -11.749 -3.573 19.704 1.00 98.44 140 HIS A CA 1
ATOM 1122 C C . HIS A 1 140 ? -10.604 -2.995 20.545 1.00 98.44 140 HIS A C 1
ATOM 1124 O O . HIS A 1 140 ? -10.177 -3.607 21.517 1.00 98.44 140 HIS A O 1
ATOM 1130 N N . LEU A 1 141 ? -10.146 -1.796 20.184 1.00 97.56 141 LEU A N 1
ATOM 1131 C CA . LEU A 1 141 ? -9.037 -1.077 20.809 1.00 97.56 141 LEU A CA 1
ATOM 1132 C C . LEU A 1 141 ? -9.513 0.252 21.427 1.00 97.56 141 LEU A C 1
ATOM 1134 O O . LEU A 1 141 ? -9.295 1.323 20.835 1.00 97.56 141 LEU A O 1
ATOM 1138 N N . PRO A 1 142 ? -10.203 0.225 22.584 1.00 96.06 142 PRO A N 1
ATOM 1139 C CA . PRO A 1 142 ? -10.660 1.437 23.254 1.00 96.06 142 PRO A CA 1
ATOM 1140 C C . PRO A 1 142 ? -9.478 2.255 23.791 1.00 96.06 142 PRO A C 1
ATOM 1142 O O . PRO A 1 142 ? -8.465 1.715 24.226 1.00 96.06 142 PRO A O 1
ATOM 1145 N N . ILE A 1 143 ? -9.624 3.581 23.831 1.00 92.44 143 ILE A N 1
ATOM 1146 C CA . ILE A 1 143 ? -8.654 4.455 24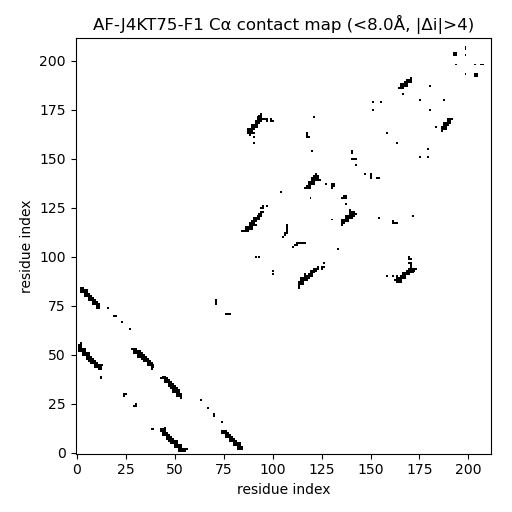.506 1.00 92.44 143 ILE A CA 1
ATOM 1147 C C . ILE A 1 143 ? -9.091 4.610 25.964 1.00 92.44 143 ILE A C 1
ATOM 1149 O O . ILE A 1 143 ? -9.996 5.386 26.275 1.00 92.44 143 ILE A O 1
ATOM 1153 N N . ILE A 1 144 ? -8.455 3.853 26.856 1.00 87.50 144 ILE A N 1
ATOM 1154 C CA . ILE A 1 144 ? -8.733 3.854 28.299 1.00 87.50 144 ILE A CA 1
ATOM 1155 C C . ILE A 1 144 ? -7.800 4.856 28.984 1.00 87.50 144 ILE A C 1
ATOM 1157 O O . ILE A 1 144 ? -6.620 4.921 28.660 1.00 87.50 144 ILE A O 1
ATOM 1161 N N . ASN A 1 145 ? -8.314 5.659 29.923 1.00 89.25 145 ASN A N 1
ATOM 1162 C CA . ASN A 1 145 ? -7.531 6.654 30.681 1.00 89.25 145 ASN A CA 1
ATOM 1163 C C . ASN A 1 145 ? -6.723 7.630 29.807 1.00 89.25 145 ASN A C 1
ATOM 1165 O O . ASN A 1 145 ? -5.686 8.136 30.229 1.00 89.25 145 ASN A O 1
ATOM 1169 N N . ASN A 1 146 ? -7.198 7.893 28.585 1.00 84.94 146 ASN A N 1
ATOM 1170 C CA . ASN A 1 146 ? -6.490 8.695 27.588 1.00 84.94 146 ASN A CA 1
ATOM 1171 C C . ASN A 1 146 ? -5.107 8.123 27.186 1.00 84.94 146 ASN A C 1
ATOM 1173 O O . ASN A 1 146 ? -4.279 8.845 26.628 1.00 84.94 146 ASN A O 1
ATOM 1177 N N . ASP A 1 147 ? -4.854 6.832 27.436 1.00 92.25 147 ASP A N 1
ATOM 1178 C CA . ASP A 1 147 ? -3.613 6.151 27.063 1.00 92.2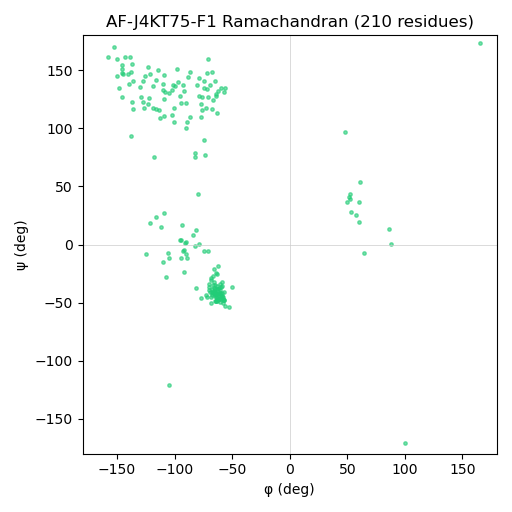5 147 ASP A CA 1
ATOM 1179 C C . ASP A 1 147 ? -3.637 5.705 25.599 1.00 92.25 147 ASP A C 1
ATOM 1181 O O . ASP A 1 147 ? -3.802 4.541 25.231 1.00 92.25 147 ASP A O 1
ATOM 1185 N N . LYS A 1 148 ? -3.463 6.693 24.731 1.00 93.00 148 LYS A N 1
ATOM 1186 C CA . LYS A 1 148 ? -3.386 6.493 23.289 1.00 93.00 148 LYS A CA 1
ATOM 1187 C C . LYS A 1 148 ? -2.111 5.758 22.859 1.00 93.00 148 LYS A C 1
ATOM 1189 O O . LYS A 1 148 ? -2.117 5.079 21.840 1.00 93.00 148 LYS A O 1
ATOM 1194 N N . LYS A 1 149 ? -1.013 5.894 23.610 1.00 94.00 149 LYS A N 1
ATOM 1195 C CA . LYS A 1 149 ? 0.281 5.313 23.228 1.00 94.00 149 LYS A CA 1
ATOM 1196 C C . LYS A 1 149 ? 0.230 3.789 23.289 1.00 94.00 149 LYS A C 1
ATOM 1198 O O . LYS A 1 149 ? 0.720 3.133 22.373 1.00 94.00 149 LYS A O 1
ATOM 1203 N N . SER A 1 150 ? -0.375 3.240 24.339 1.00 95.19 150 SER A N 1
ATOM 1204 C CA . SER A 1 150 ? -0.574 1.793 24.454 1.00 95.19 150 SER A CA 1
ATOM 1205 C C . SER A 1 150 ? -1.529 1.272 23.380 1.00 95.19 150 SER A C 1
ATOM 1207 O O . SER A 1 150 ? -1.226 0.274 22.734 1.00 95.19 150 SER A O 1
ATOM 1209 N N . GLN A 1 151 ? -2.614 2.004 23.108 1.00 97.31 151 GLN A N 1
ATOM 1210 C CA . GLN A 1 151 ? -3.575 1.656 22.057 1.00 97.31 151 GLN A CA 1
ATOM 1211 C C . GLN A 1 151 ? -2.935 1.612 20.658 1.00 97.31 151 GLN A C 1
ATOM 1213 O O . GLN A 1 151 ? -3.140 0.661 19.908 1.00 97.31 151 GLN A O 1
ATOM 1218 N N . GLU A 1 152 ? -2.112 2.604 20.313 1.00 97.75 152 GLU A N 1
ATOM 1219 C CA . GLU A 1 152 ? -1.409 2.642 19.025 1.00 97.75 152 GLU A CA 1
ATOM 1220 C C . GLU A 1 152 ? -0.331 1.561 18.908 1.00 97.75 152 GLU A C 1
ATOM 1222 O O . GLU A 1 152 ? -0.066 1.075 17.806 1.00 97.75 152 GLU A O 1
ATOM 1227 N N . LYS A 1 153 ? 0.286 1.170 20.029 1.00 97.62 153 LYS A N 1
ATOM 1228 C CA . LYS A 1 153 ? 1.229 0.051 20.062 1.00 97.62 153 LYS A CA 1
ATOM 1229 C C . LYS A 1 153 ? 0.520 -1.257 19.707 1.00 97.62 153 LYS A C 1
ATOM 1231 O O . LYS A 1 153 ? 0.990 -1.961 18.822 1.00 97.62 153 LYS A O 1
ATOM 1236 N N . GLU A 1 154 ? -0.619 -1.531 20.336 1.00 98.06 154 GLU A N 1
ATOM 1237 C CA . GLU A 1 154 ? -1.427 -2.723 20.058 1.00 98.06 154 GLU A CA 1
ATOM 1238 C C . GLU A 1 154 ? -1.967 -2.721 18.621 1.00 98.06 154 GLU A C 1
ATOM 1240 O O . GLU A 1 154 ? -1.870 -3.723 17.918 1.00 98.06 154 GLU A O 1
ATOM 1245 N N . PHE A 1 155 ? -2.444 -1.571 18.131 1.00 98.38 155 PHE A N 1
ATOM 1246 C CA . PHE A 1 155 ? -2.856 -1.419 16.733 1.00 98.38 155 PHE A CA 1
ATOM 1247 C C . PHE A 1 155 ? -1.701 -1.769 15.777 1.00 98.38 155 PHE A C 1
ATOM 1249 O O . PHE A 1 155 ? -1.872 -2.550 14.841 1.00 98.38 155 PHE A O 1
ATOM 1256 N N . HIS A 1 156 ? -0.499 -1.245 16.020 1.00 98.38 156 HIS A N 1
ATOM 1257 C CA . HIS A 1 156 ? 0.658 -1.587 15.198 1.00 98.38 156 HIS A CA 1
ATOM 1258 C C . HIS A 1 156 ? 1.008 -3.081 15.275 1.00 98.38 156 HIS A C 1
ATOM 1260 O O . HIS A 1 156 ? 1.268 -3.685 14.240 1.00 98.38 156 HIS A O 1
ATOM 1266 N N . GLU A 1 157 ? 0.975 -3.688 16.463 1.00 98.50 157 GLU A N 1
ATOM 1267 C CA . GLU A 1 157 ? 1.245 -5.120 16.649 1.00 98.50 157 GLU A CA 1
ATOM 1268 C C . GLU A 1 157 ? 0.244 -5.996 15.876 1.00 98.50 157 GLU A C 1
ATOM 1270 O O . GLU A 1 157 ? 0.672 -6.908 15.170 1.00 98.50 157 GLU A O 1
ATOM 1275 N N . ILE A 1 158 ? -1.054 -5.672 15.911 1.00 98.62 158 ILE A N 1
ATOM 1276 C CA . ILE A 1 158 ? -2.093 -6.349 15.113 1.00 98.62 158 ILE A CA 1
ATOM 1277 C C . ILE A 1 158 ? -1.782 -6.254 13.619 1.00 98.62 158 ILE A C 1
ATOM 1279 O O . ILE A 1 158 ? -1.838 -7.251 12.904 1.00 98.62 158 ILE A O 1
ATOM 1283 N N . ALA A 1 159 ? -1.423 -5.064 13.141 1.00 98.56 159 ALA A N 1
ATOM 1284 C CA . ALA A 1 159 ? -1.116 -4.850 11.733 1.00 98.56 159 ALA A CA 1
ATOM 1285 C C . ALA A 1 159 ? 0.110 -5.653 11.270 1.00 98.56 159 ALA A C 1
ATOM 1287 O O . ALA A 1 159 ? 0.093 -6.210 10.176 1.00 98.56 159 ALA A O 1
ATOM 1288 N N . ILE A 1 160 ? 1.143 -5.766 12.110 1.00 98.44 160 ILE A N 1
ATOM 1289 C CA . ILE A 1 160 ? 2.320 -6.597 11.824 1.00 98.44 160 ILE A CA 1
ATOM 1290 C C . ILE A 1 160 ? 1.971 -8.090 11.846 1.00 98.44 160 ILE A C 1
ATOM 1292 O O . ILE A 1 160 ? 2.367 -8.813 10.937 1.00 98.44 160 ILE A O 1
ATOM 1296 N N . GLN A 1 161 ? 1.212 -8.556 12.842 1.00 98.25 161 GLN A N 1
ATOM 1297 C CA . GLN A 1 161 ? 0.799 -9.964 12.952 1.00 98.25 161 GLN A CA 1
ATOM 1298 C C . GLN A 1 161 ? -0.095 -10.407 11.792 1.00 98.25 161 GLN A C 1
ATOM 1300 O O . GLN A 1 161 ? 0.009 -11.540 11.332 1.00 98.25 161 GLN A O 1
ATOM 1305 N N . ALA A 1 162 ? -0.950 -9.508 11.305 1.00 97.81 162 ALA A N 1
ATOM 1306 C CA . ALA A 1 162 ? -1.801 -9.736 10.145 1.00 97.81 162 ALA A CA 1
ATOM 1307 C C . ALA A 1 162 ? -1.057 -9.580 8.802 1.00 97.81 162 ALA A C 1
ATOM 1309 O O . ALA A 1 162 ? -1.671 -9.728 7.745 1.00 97.81 162 ALA A O 1
ATOM 1310 N N . GLU A 1 163 ? 0.245 -9.264 8.832 1.00 98.19 163 GLU A N 1
ATOM 1311 C CA . GLU A 1 163 ? 1.073 -8.966 7.658 1.00 98.19 163 GLU A CA 1
ATOM 1312 C C . GLU A 1 163 ? 0.454 -7.879 6.760 1.00 98.19 163 GLU A C 1
ATOM 1314 O O . GLU A 1 163 ? 0.477 -7.974 5.532 1.00 98.19 163 GLU A O 1
ATOM 1319 N N . ALA A 1 164 ? -0.147 -6.852 7.366 1.00 98.44 164 ALA A N 1
ATOM 1320 C CA . ALA A 1 164 ? -0.777 -5.772 6.624 1.00 98.44 164 ALA A CA 1
ATOM 1321 C C . ALA A 1 164 ? 0.267 -4.988 5.810 1.00 98.44 164 ALA A C 1
ATOM 1323 O O . ALA A 1 164 ? 1.262 -4.497 6.341 1.00 98.44 164 ALA A O 1
ATOM 1324 N N . GLU A 1 165 ? -0.002 -4.829 4.518 1.00 98.00 165 GLU A N 1
ATOM 1325 C CA . GLU A 1 165 ? 0.767 -4.005 3.580 1.00 98.00 165 GLU A CA 1
ATOM 1326 C C . GLU A 1 165 ? 0.194 -2.577 3.505 1.00 98.00 165 GLU A C 1
ATOM 1328 O O . GLU A 1 165 ? 0.905 -1.633 3.163 1.00 98.00 165 GLU A O 1
ATOM 1333 N N . LEU A 1 166 ? -1.088 -2.408 3.852 1.00 98.56 166 LEU A N 1
ATOM 1334 C CA . LEU A 1 166 ? -1.816 -1.142 3.810 1.00 98.56 166 LEU A CA 1
ATOM 1335 C C . LEU A 1 166 ? -2.730 -0.979 5.031 1.00 98.56 166 LEU A C 1
ATOM 1337 O O . LEU A 1 166 ? -3.469 -1.893 5.396 1.00 98.56 166 LEU A O 1
ATOM 1341 N N . ILE A 1 167 ? -2.758 0.225 5.604 1.00 98.75 167 ILE A N 1
ATOM 1342 C CA . ILE A 1 167 ? -3.792 0.660 6.549 1.00 98.75 167 ILE A CA 1
ATOM 1343 C C . ILE A 1 167 ? -4.752 1.631 5.857 1.00 98.75 167 ILE A C 1
ATOM 1345 O O . ILE A 1 167 ? -4.332 2.623 5.260 1.00 98.75 167 ILE A O 1
ATOM 1349 N N . VAL A 1 168 ? -6.057 1.394 5.987 1.00 98.62 168 VAL A N 1
ATOM 1350 C CA . VAL A 1 168 ? -7.101 2.321 5.527 1.00 98.62 168 VAL A CA 1
ATOM 1351 C C . VAL A 1 168 ? -7.868 2.876 6.720 1.00 98.62 168 VAL A C 1
ATOM 1353 O O . VAL A 1 168 ? -8.583 2.153 7.410 1.00 98.62 168 VAL A O 1
ATOM 1356 N N . LEU A 1 169 ? -7.773 4.186 6.942 1.00 98.31 169 LEU A N 1
ATOM 1357 C CA . LEU A 1 169 ? -8.539 4.910 7.955 1.00 98.31 169 LEU A CA 1
ATOM 1358 C C . LEU A 1 169 ? -9.932 5.236 7.403 1.00 98.31 169 LEU A C 1
ATOM 1360 O O . LEU A 1 169 ? -10.216 6.353 6.967 1.00 98.31 169 LEU A O 1
ATOM 1364 N N . ALA A 1 170 ? -10.817 4.244 7.410 1.00 97.94 170 ALA A N 1
ATOM 1365 C CA . ALA A 1 170 ? -12.204 4.355 6.979 1.00 97.94 170 ALA A CA 1
ATOM 1366 C C . ALA A 1 170 ? -13.027 5.136 8.015 1.00 97.94 170 ALA A C 1
ATOM 1368 O O . ALA A 1 170 ? -13.782 4.561 8.795 1.00 97.94 170 ALA A O 1
ATOM 1369 N N . ARG A 1 171 ? -12.873 6.469 8.028 1.00 95.69 171 ARG A N 1
ATOM 1370 C CA . ARG A 1 171 ? -13.501 7.367 9.021 1.00 95.69 171 ARG A CA 1
ATOM 1371 C C . ARG A 1 171 ? -13.077 7.049 10.456 1.00 95.69 171 ARG A C 1
ATOM 1373 O O . ARG A 1 171 ? -13.869 7.149 11.395 1.00 95.69 171 ARG A O 1
ATOM 1380 N N . TYR A 1 172 ? -11.815 6.667 10.627 1.00 96.88 172 TYR A N 1
ATOM 1381 C CA . TYR A 1 172 ? -11.213 6.552 11.946 1.00 96.88 172 TYR A CA 1
ATOM 1382 C C . TYR A 1 172 ? -10.974 7.955 12.516 1.00 96.88 172 TYR A C 1
ATOM 1384 O O . TYR A 1 172 ? -10.257 8.764 11.931 1.00 96.88 172 TYR A O 1
ATOM 1392 N N . MET A 1 173 ? -11.62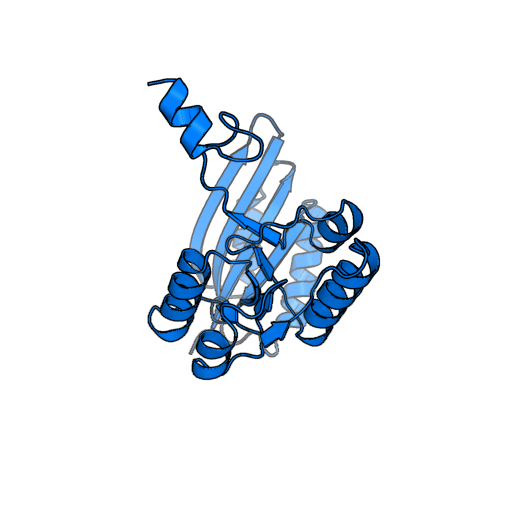7 8.268 13.633 1.00 94.31 173 MET A N 1
ATOM 1393 C CA . MET A 1 173 ? -11.716 9.636 14.158 1.00 94.31 173 MET A CA 1
ATOM 1394 C C . MET A 1 173 ? -10.619 9.980 15.167 1.00 94.31 173 MET A C 1
ATOM 1396 O O . MET A 1 173 ? -10.529 11.131 15.599 1.00 94.31 173 MET A O 1
ATOM 1400 N N . GLN A 1 174 ? -9.786 9.011 15.553 1.00 94.25 174 GLN A N 1
ATOM 1401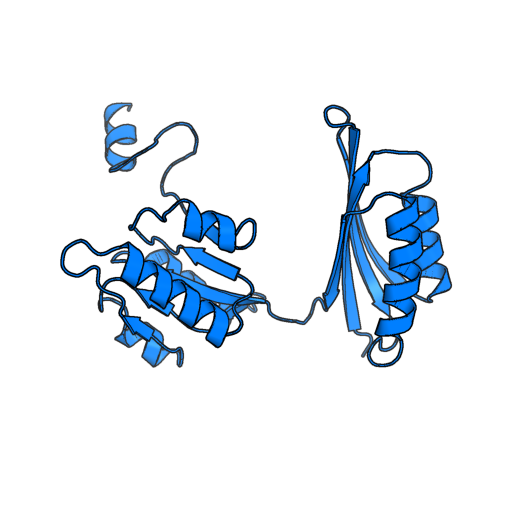 C CA . GLN A 1 174 ? -8.630 9.290 16.395 1.00 94.25 174 GLN A CA 1
ATOM 1402 C C . GLN A 1 174 ? -7.510 9.866 15.533 1.00 94.25 174 GLN A C 1
ATOM 1404 O O . GLN A 1 174 ? -7.113 9.288 14.524 1.00 94.25 174 GLN A O 1
ATOM 1409 N N . ILE A 1 175 ? -6.982 11.013 15.954 1.00 93.38 175 ILE A N 1
ATOM 1410 C CA . ILE A 1 175 ? -5.742 11.557 15.394 1.00 93.38 175 ILE A CA 1
ATOM 1411 C C . ILE A 1 175 ? -4.655 10.513 15.646 1.00 93.38 175 ILE A C 1
ATOM 1413 O O . ILE A 1 175 ? -4.585 10.031 16.765 1.00 93.38 175 ILE A O 1
ATOM 1417 N N . LEU A 1 176 ? -3.804 10.178 14.680 1.00 95.19 176 LEU A N 1
ATOM 1418 C CA . LEU A 1 176 ? -2.666 9.272 14.896 1.00 95.19 176 LEU A CA 1
ATOM 1419 C C . LEU A 1 176 ? -1.441 10.051 15.393 1.00 95.19 176 LEU A C 1
ATOM 1421 O O . LEU A 1 176 ? -1.292 11.235 15.088 1.00 95.19 176 LEU A O 1
ATOM 1425 N N . SER A 1 177 ? -0.588 9.437 16.211 1.00 95.81 177 SER A N 1
ATOM 1426 C CA . SER A 1 177 ? 0.682 10.043 16.615 1.00 95.81 177 SER A CA 1
ATOM 1427 C C . SER A 1 177 ? 1.678 10.093 15.457 1.00 95.81 177 SER A C 1
ATOM 1429 O O . SER A 1 177 ? 1.592 9.337 14.488 1.00 95.81 177 SER A O 1
ATOM 1431 N N . GLN A 1 178 ? 2.672 10.973 15.585 1.00 95.44 178 GLN A N 1
ATOM 1432 C CA . GLN A 1 178 ? 3.760 11.070 14.615 1.00 95.44 178 GLN A CA 1
ATOM 1433 C C . GLN A 1 178 ? 4.544 9.755 14.493 1.00 95.44 178 GLN A C 1
ATOM 1435 O O . GLN A 1 178 ? 4.957 9.400 13.392 1.00 95.44 178 GLN A O 1
ATOM 1440 N N . ASP A 1 179 ? 4.730 9.028 15.599 1.00 95.81 179 ASP A N 1
ATOM 1441 C CA . ASP A 1 179 ? 5.422 7.734 15.609 1.00 95.81 179 ASP A CA 1
ATOM 1442 C C . ASP A 1 179 ? 4.667 6.701 14.764 1.00 95.81 179 ASP A C 1
ATOM 1444 O O . ASP A 1 179 ? 5.247 6.088 13.868 1.00 95.81 179 ASP A O 1
ATOM 1448 N N . PHE A 1 180 ? 3.351 6.587 14.968 1.00 96.62 180 PHE A N 1
ATOM 1449 C CA . PHE A 1 180 ? 2.517 5.669 14.196 1.00 96.62 180 PHE A CA 1
ATOM 1450 C C . PHE A 1 180 ? 2.520 6.015 12.701 1.00 96.62 180 PHE A C 1
ATOM 1452 O O . PHE A 1 180 ? 2.730 5.142 11.859 1.00 96.62 180 PHE A O 1
ATOM 1459 N N . VAL A 1 181 ? 2.341 7.297 12.360 1.00 95.81 181 VAL A N 1
ATOM 1460 C CA . VAL A 1 181 ? 2.357 7.760 10.960 1.00 95.81 181 VAL A CA 1
ATOM 1461 C C . VAL A 1 181 ? 3.710 7.491 10.302 1.00 95.81 181 VAL A C 1
ATOM 1463 O O . VAL A 1 181 ? 3.754 7.111 9.137 1.00 95.81 181 VAL A O 1
ATOM 1466 N N . SER A 1 182 ? 4.813 7.644 11.038 1.00 95.50 182 SER A N 1
ATOM 1467 C CA . SER A 1 182 ? 6.157 7.406 10.500 1.00 95.50 182 SER A CA 1
ATOM 1468 C C . SER A 1 182 ? 6.396 5.924 10.187 1.00 95.50 182 SER A C 1
ATOM 1470 O O . SER A 1 182 ? 6.987 5.616 9.155 1.00 95.50 182 SER A O 1
ATOM 1472 N N . LYS A 1 183 ? 5.887 5.006 11.023 1.00 96.38 183 LYS A N 1
ATOM 1473 C CA . LYS A 1 183 ? 5.966 3.548 10.795 1.00 96.38 183 LYS A CA 1
ATOM 1474 C C . LYS A 1 183 ? 5.177 3.085 9.569 1.00 96.38 183 LYS A C 1
ATOM 1476 O O . LYS A 1 183 ? 5.596 2.148 8.901 1.00 96.38 183 LYS A O 1
ATOM 1481 N N . TRP A 1 184 ? 4.068 3.758 9.261 1.00 96.81 184 TRP A N 1
ATOM 1482 C CA . TRP A 1 184 ? 3.190 3.448 8.125 1.00 96.81 184 TRP A CA 1
ATOM 1483 C C . TRP A 1 184 ? 3.266 4.495 7.010 1.00 96.81 184 TRP A C 1
ATOM 1485 O O . TRP A 1 184 ? 2.305 4.705 6.267 1.00 96.81 184 TRP A O 1
ATOM 1495 N N . SER A 1 185 ? 4.406 5.179 6.896 1.00 93.88 185 SER A N 1
ATOM 1496 C CA . SER A 1 185 ? 4.617 6.201 5.872 1.00 93.88 185 SER A CA 1
ATOM 1497 C C . SER A 1 185 ? 4.403 5.610 4.475 1.00 93.88 185 SER A C 1
ATOM 1499 O O . SER A 1 185 ? 4.930 4.545 4.163 1.00 93.88 185 SER A O 1
ATOM 1501 N N . ASN A 1 186 ? 3.609 6.293 3.646 1.00 92.69 186 ASN A N 1
ATOM 1502 C CA . ASN A 1 186 ? 3.139 5.856 2.318 1.00 92.69 186 ASN A CA 1
ATOM 1503 C C . ASN A 1 186 ? 2.215 4.620 2.285 1.00 92.69 186 ASN A C 1
ATOM 1505 O O . ASN A 1 186 ? 1.630 4.353 1.242 1.00 92.69 186 ASN A O 1
ATOM 1509 N N . ASN A 1 187 ? 2.011 3.932 3.412 1.00 96.69 187 ASN A N 1
ATOM 1510 C CA . ASN A 1 187 ? 1.192 2.718 3.528 1.00 96.69 187 ASN A CA 1
ATOM 1511 C C . ASN A 1 187 ? -0.028 2.927 4.443 1.00 96.69 187 ASN A C 1
ATOM 1513 O O . ASN A 1 187 ? -0.564 1.985 5.022 1.00 96.69 187 ASN A O 1
ATOM 1517 N N . CYS A 1 188 ? -0.465 4.178 4.602 1.00 97.69 188 CYS A N 1
ATOM 1518 C CA . CYS A 1 188 ? -1.642 4.545 5.378 1.00 97.69 188 CYS A CA 1
ATOM 1519 C C . CYS A 1 188 ? -2.465 5.583 4.612 1.00 97.69 188 CYS A C 1
ATOM 1521 O O . CYS A 1 188 ? -1.996 6.693 4.349 1.00 97.69 188 CYS A O 1
ATOM 1523 N N . ILE A 1 189 ? -3.694 5.221 4.246 1.00 97.62 189 ILE A N 1
ATOM 1524 C CA . ILE A 1 189 ? -4.610 6.071 3.483 1.00 97.62 189 ILE A CA 1
ATOM 1525 C C . ILE A 1 189 ? -5.729 6.551 4.399 1.00 97.62 189 ILE A C 1
ATOM 1527 O O . ILE A 1 189 ? -6.375 5.762 5.085 1.00 97.62 189 ILE A O 1
ATOM 1531 N N . ASN A 1 190 ? -5.994 7.855 4.374 1.00 95.38 190 ASN A N 1
ATOM 1532 C CA . ASN A 1 190 ? -7.082 8.476 5.119 1.00 95.38 190 ASN A CA 1
ATOM 1533 C C . ASN A 1 190 ? -8.139 9.066 4.184 1.00 95.38 190 ASN A C 1
ATOM 1535 O O . ASN A 1 190 ? -7.809 9.564 3.109 1.00 95.38 190 ASN A O 1
ATOM 1539 N N . ILE A 1 191 ? -9.395 9.096 4.635 1.00 92.12 191 ILE A N 1
ATOM 1540 C CA . ILE A 1 191 ? -10.484 9.805 3.962 1.00 92.12 191 ILE A CA 1
ATOM 1541 C C . ILE A 1 191 ? -11.020 10.942 4.835 1.00 92.12 191 ILE A C 1
ATOM 1543 O O . ILE A 1 191 ? -11.594 10.746 5.908 1.00 92.12 191 ILE A O 1
ATOM 1547 N N . HIS A 1 192 ? -10.867 12.169 4.340 1.00 84.19 192 HIS A N 1
ATOM 1548 C CA . HIS A 1 192 ? -11.435 13.362 4.956 1.00 84.19 192 HIS A CA 1
ATOM 1549 C C . HIS A 1 192 ? -12.756 13.737 4.268 1.00 84.19 192 HIS A C 1
ATOM 1551 O O . HIS A 1 192 ? -12.874 13.677 3.052 1.00 84.19 192 HIS A O 1
ATOM 1557 N N . HIS A 1 193 ? -13.759 14.164 5.037 1.00 75.69 193 HIS A N 1
ATOM 1558 C CA . HIS A 1 193 ? -15.087 14.570 4.528 1.00 75.69 193 HIS A CA 1
ATOM 1559 C C . HIS A 1 193 ? -15.117 16.007 3.993 1.00 75.69 193 HIS A C 1
ATOM 1561 O O . HIS A 1 193 ? -16.180 16.591 3.809 1.00 75.69 193 HIS A O 1
ATOM 1567 N N . SER A 1 194 ? -13.955 16.619 3.800 1.00 74.50 194 SER A N 1
ATOM 1568 C CA . SER A 1 194 ? -13.844 17.978 3.288 1.00 74.50 194 SER A CA 1
ATOM 1569 C C . SER A 1 194 ? -12.738 18.048 2.251 1.00 74.50 194 SER A C 1
ATOM 1571 O O . SER A 1 194 ? -11.776 17.276 2.304 1.00 74.50 194 SER A O 1
ATOM 1573 N N . PHE A 1 195 ? -12.863 19.029 1.363 1.00 72.31 195 PHE A N 1
ATOM 1574 C CA . PHE A 1 195 ? -11.810 19.411 0.441 1.00 72.31 195 PHE A CA 1
ATOM 1575 C C . PHE A 1 195 ? -10.630 20.019 1.205 1.00 72.31 195 PHE A C 1
ATOM 1577 O O . PHE A 1 195 ? -10.739 21.079 1.828 1.00 72.31 195 PHE A O 1
ATOM 1584 N N . LEU A 1 196 ? -9.481 19.351 1.129 1.00 73.31 196 LEU A N 1
ATOM 1585 C CA . LEU A 1 196 ? -8.205 19.929 1.536 1.00 73.31 196 LEU A CA 1
ATOM 1586 C C . LEU A 1 196 ? -7.748 20.941 0.467 1.00 73.31 196 LEU A C 1
ATOM 1588 O O . LEU A 1 196 ? -7.922 20.666 -0.719 1.00 73.31 196 LEU A O 1
ATOM 1592 N N . PRO A 1 197 ? -7.163 22.098 0.842 1.00 68.31 197 PRO A N 1
ATOM 1593 C CA . PRO A 1 197 ? -6.798 22.536 2.196 1.00 68.31 197 PRO A CA 1
ATOM 1594 C C . PRO A 1 197 ? -7.898 23.323 2.944 1.00 68.31 197 PRO A C 1
ATOM 1596 O O . PRO A 1 197 ? -7.650 23.779 4.060 1.00 68.31 197 PRO A O 1
ATOM 1599 N N . SER A 1 198 ? -9.077 23.506 2.343 1.00 52.66 198 SER A N 1
ATOM 1600 C CA . SER A 1 198 ? -10.063 24.541 2.692 1.00 52.66 198 SER A CA 1
ATOM 1601 C C . SER A 1 198 ? -10.740 24.409 4.061 1.00 52.66 198 SER A C 1
ATOM 1603 O O . SER A 1 198 ? -11.131 25.432 4.621 1.00 52.66 198 SER A O 1
ATOM 1605 N N . PHE A 1 199 ? -10.868 23.200 4.623 1.00 53.62 199 PHE A N 1
ATOM 1606 C CA . PHE A 1 199 ? -11.482 23.002 5.946 1.00 53.62 199 PHE A CA 1
ATOM 1607 C C . PHE A 1 199 ? -10.696 21.978 6.766 1.00 53.62 199 PHE A C 1
ATOM 1609 O O . PHE A 1 199 ? -10.915 20.770 6.644 1.00 53.62 199 PHE A O 1
ATOM 1616 N N . LYS A 1 200 ? -9.763 22.469 7.587 1.00 45.59 200 LYS A N 1
ATOM 1617 C CA . LYS A 1 200 ? -9.018 21.671 8.572 1.00 45.59 200 LYS A CA 1
ATOM 1618 C C . LYS A 1 200 ? -9.795 21.629 9.899 1.00 45.59 200 LYS A C 1
ATOM 1620 O O . LYS A 1 200 ? -10.384 22.631 10.301 1.00 45.59 200 LYS A O 1
ATOM 1625 N N . GLY A 1 201 ? -9.751 20.497 10.604 1.00 57.56 201 GLY A N 1
ATOM 1626 C CA . GLY A 1 201 ? -10.293 20.354 11.965 1.00 57.56 201 GLY A CA 1
ATOM 1627 C C . GLY A 1 201 ? -11.673 19.691 12.053 1.00 57.56 201 GLY A C 1
ATOM 1628 O O . GLY A 1 201 ? -12.183 19.128 11.087 1.00 57.56 201 GLY A O 1
ATOM 1629 N N . SER A 1 202 ? -12.267 19.716 13.248 1.00 46.31 202 SER A N 1
ATOM 1630 C CA . SER A 1 202 ? -13.577 19.111 13.509 1.00 46.31 202 SER A CA 1
ATOM 1631 C C . SER A 1 202 ? -14.714 19.916 12.856 1.00 46.31 202 SER A C 1
ATOM 1633 O O . SER A 1 202 ? -14.651 21.140 12.736 1.00 46.31 202 SER A O 1
ATOM 1635 N N . LYS A 1 203 ? -15.780 19.218 12.435 1.00 56.66 203 LYS A N 1
ATOM 1636 C CA . LYS A 1 203 ? -17.011 19.780 11.834 1.00 56.66 203 LYS A CA 1
ATOM 1637 C C . LYS A 1 203 ? -16.849 20.576 10.508 1.00 56.66 203 LYS A C 1
ATOM 1639 O O . LYS A 1 203 ? -17.390 21.676 10.395 1.00 56.66 203 LYS A O 1
ATOM 1644 N N . PRO A 1 204 ? -16.226 20.031 9.450 1.00 57.22 204 PRO A N 1
ATOM 1645 C CA . PRO A 1 204 ? -16.118 20.675 8.137 1.00 57.22 204 PRO A CA 1
ATOM 1646 C C . PRO A 1 204 ? -17.467 20.998 7.488 1.00 57.22 204 PRO A C 1
ATOM 1648 O O . PRO A 1 204 ? -17.592 22.044 6.864 1.00 57.22 204 PRO A O 1
ATOM 1651 N N . TYR A 1 205 ? -18.493 20.155 7.673 1.00 54.78 205 TYR A N 1
ATOM 1652 C CA . TYR A 1 205 ? -19.842 20.434 7.160 1.00 54.78 205 TYR A CA 1
ATOM 1653 C C . TYR A 1 205 ? -20.428 21.729 7.740 1.00 54.78 205 TYR A C 1
ATOM 1655 O O . TYR A 1 205 ? -21.017 22.516 7.007 1.00 54.78 205 TYR A O 1
ATOM 1663 N N . HIS A 1 206 ? -20.200 22.003 9.029 1.00 57.41 206 HIS A N 1
ATOM 1664 C CA . HIS A 1 206 ? -20.621 23.265 9.645 1.00 57.41 206 HIS A CA 1
ATOM 1665 C C . HIS A 1 2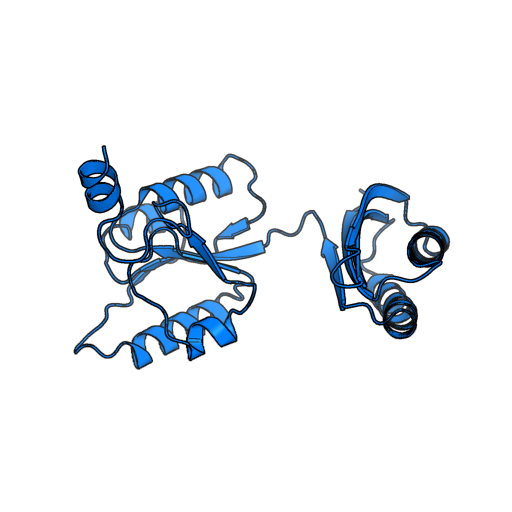06 ? -19.796 24.455 9.139 1.00 57.41 206 HIS A C 1
ATOM 1667 O O . HIS A 1 206 ? -20.341 25.536 8.942 1.00 57.41 206 HIS A O 1
ATOM 1673 N N . GLN A 1 207 ? -18.494 24.265 8.894 1.00 55.91 207 GLN A N 1
ATOM 1674 C CA . GLN A 1 207 ? -17.650 25.317 8.318 1.00 55.91 207 GLN A CA 1
ATOM 1675 C C . GLN A 1 207 ? -18.053 25.658 6.872 1.00 55.91 207 GLN A C 1
ATOM 1677 O O . GLN A 1 207 ? -17.961 26.819 6.481 1.00 55.91 207 GLN A O 1
ATOM 1682 N N . ALA A 1 208 ? -18.500 24.669 6.091 1.00 56.81 208 ALA A N 1
ATOM 1683 C CA . ALA A 1 208 ? -18.998 24.867 4.733 1.00 56.81 208 ALA A CA 1
ATOM 1684 C C . ALA A 1 208 ? -20.374 25.552 4.721 1.00 56.81 208 ALA A C 1
ATOM 1686 O O . ALA A 1 208 ? -20.564 26.496 3.962 1.00 56.81 208 ALA A O 1
ATOM 1687 N N . TYR A 1 209 ? -21.294 25.136 5.599 1.00 62.94 209 TYR A N 1
ATOM 1688 C CA . TYR A 1 209 ? -22.622 25.749 5.718 1.00 62.94 209 TYR A CA 1
ATOM 1689 C C . TYR A 1 209 ? -22.557 27.226 6.138 1.00 62.94 209 TYR A C 1
ATOM 1691 O O . TYR A 1 209 ? -23.288 28.038 5.598 1.00 62.94 209 TYR A O 1
ATOM 1699 N N . ASN A 1 210 ? -21.637 27.606 7.032 1.00 56.12 210 ASN A N 1
ATOM 1700 C CA . ASN A 1 210 ? -21.481 29.002 7.469 1.00 56.12 210 ASN A CA 1
ATOM 1701 C C . ASN A 1 210 ? -20.801 29.924 6.432 1.00 56.12 210 ASN A C 1
ATOM 1703 O O . ASN A 1 210 ? -20.646 31.115 6.696 1.00 56.12 210 ASN A O 1
ATOM 1707 N N . LYS A 1 211 ? -20.323 29.381 5.303 1.00 53.44 211 LYS A N 1
ATOM 1708 C CA . LYS A 1 211 ? -19.733 30.146 4.189 1.00 53.44 211 LYS A CA 1
ATOM 1709 C C . LYS A 1 211 ? -20.651 30.243 2.962 1.00 53.44 211 LYS A C 1
ATOM 1711 O O . LYS A 1 211 ? -20.272 30.938 2.020 1.00 53.44 211 LYS A O 1
ATOM 1716 N N . ALA A 1 212 ? -21.778 29.529 2.959 1.00 47.38 212 ALA A N 1
ATOM 1717 C CA . ALA A 1 212 ? -22.856 29.696 1.986 1.00 47.38 212 ALA A CA 1
ATOM 1718 C C . ALA A 1 212 ? -23.819 30.785 2.472 1.00 47.38 212 ALA A C 1
ATOM 1720 O O . ALA A 1 212 ? -24.338 31.517 1.603 1.00 47.38 212 ALA A O 1
#